Protein 3PD7 (pdb70)

Organism: Homo sapiens (NCBI:txid9606)

InterPro domains:
  IPR001357 BRCT domain [PF00533] (105-175)
  IPR001357 BRCT domain [PF00533] (196-271)
  IPR001357 BRCT domain [PF00533] (355-431)
  IPR001357 BRCT domain [PF00533] (549-620)
  IPR001357 BRCT domain [PF00533] (643-723)
  IPR001357 BRCT domain [PF00533] (902-977)
  IPR001357 BRCT domain [PF00533] (1262-1337)
  IPR001357 BRCT domain [PS50172] (101-172)
  IPR001357 BRCT domain [PS50172] (195-284)
  IPR001357 BRCT domain [PS50172] (354-444)
  IPR001357 BRCT domain [PS50172] (548-633)
  IPR001357 BRCT domain [PS50172] (641-738)
  IPR001357 BRCT domain [PS50172] (900-991)
  IPR001357 BRCT domain [PS50172] (1259-1351)
  IPR001357 BRCT domain [SM00292] (103-179)
  IPR001357 BRCT domain [SM00292] (197-274)
  IPR001357 BRCT domain [SM00292] (356-434)
  IPR001357 BRCT domain [SM00292] (550-623)
  IPR001357 BRCT domain [SM00292] (643-728)
  IPR001357 BRCT domain [SM00292] (902-981)

GO terms:
  GO:0090734 site of DNA damage (C, IDA)
  GO:1990166 protein localization to site of double-strand break (P, IDA)
  GO:0140463 chromatin-protein adaptor activity (F, IDA)
  GO:0000077 DNA damage checkpoint signaling (P, IDA)
  GO:0035861 site of double-strand break (C, IDA)
  GO:0005694 chromosome (C, IDA)
  GO:0043539 protein serine/threonine kinase activator activity (F, IDA)
  GO:0141112 broken chromosome clustering (P, IDA)
  GO:0051276 chromosome organization (P, IDA)
  GO:0097680 double-strand break repair via classical nonhomologous end joining (P, IDA)
  GO:0097681 double-strand break repair via alternative nonhomologous end joining (P, IDA)
  GO:0006974 DNA damage response (P, IDA)
  GO:0140031 phosphorylation-dependent protein binding (F, IDA)
  GO:0000076 DNA replication checkpoint signaling (P, IDA)
  GO:0000724 double-strand break repair via homologous recombination (P, IDA)
  GO:0005634 nucleus (C, EXP)
  GO:0005694 chromosome (C, EXP)
  GO:0005515 protein binding (F, IPI)
  GO:0005515 protein binding (F, TAS)
  GO:0005634 nucleus (C, TAS)

B-factor: mean 23.18, std 23.3, range [5.24, 182.0]

Radius of gyration: 17.4 Å; Cα contacts (8 Å, |Δi|>4): 374; chains: 2; bounding box: 43×34×40 Å

Nearest PDB structures (foldseek):
  3pd7-assembly2_B  TM=1.011E+00  e=2.635E-20  Homo sapiens
  3jve-assembly1_A  TM=9.972E-01  e=4.907E-18  Homo sapiens
  2r1z-assembly1_A  TM=8.081E-01  e=2.739E-05  Homo sapiens
  3fa2-assembly2_B  TM=7.904E-01  e=3.581E-05  Homo sapiens
  2nte-assembly1_A  TM=6.839E-01  e=8.558E-05  Homo sapiens

Foldseek 3Di:
DQLQQAEEEEDPVVVVCRVVLQVLSVVLNYHYDPDDDPSHQEYEAADAPPDPDDVVVVVVVVVHQYFYSVQSVVCSVVVHNDDSVVGHNPDDDD/DALQQAEEEEDPVPVVCRVVLQVLSVVLNYHYDPHDDPSHQEYEAADAPPGPDDVVVVVVVVVHQYFYSVQSVVCSVVVHNDDSVVGHNPDDDD

Solvent-accessible surface area: 10440 Å² total; per-residue (Å²): 149,42,0,124,165,5,28,0,1,12,1,142,102,10,60,109,18,66,90,72,0,8,37,27,0,45,68,10,25,11,88,66,109,184,77,47,40,152,74,8,44,8,0,0,0,14,16,118,96,140,16,96,44,201,28,15,89,62,1,112,139,135,64,30,92,29,0,0,2,13,0,0,39,40,0,36,149,85,92,122,90,21,70,42,98,109,17,55,23,54,53,19,3,104,154,44,0,131,168,5,27,0,0,12,1,144,105,24,34,134,96,34,4,73,3,4,31,30,0,26,65,10,19,1,47,5,92,59,74,47,42,148,75,9,45,8,0,0,0,25,17,118,98,140,16,94,43,202,26,17,103,66,2,121,147,137,65,30,95,28,0,0,43,37,0,0,64,40,0,36,150,87,94,120,92,20,72,42,98,109,17,55,25,52,55,114,34,163

Structure (mmCIF, N/CA/C/O backbone):
data_3PD7
#
_entry.id   3PD7
#
_cell.length_a   32.877
_cell.length_b   37.911
_cell.length_c   79.430
_cell.angle_alpha   90.00
_cell.angle_beta   89.99
_cell.angle_gamma   90.00
#
_symmetry.space_group_name_H-M   'P 1 2 1'
#
loop_
_entity.id
_entity.type
_entity.pdbx_description
1 polymer 'DNA topoisomerase 2-binding protein 1'
2 water water
#
loop_
_atom_site.group_PDB
_atom_site.id
_atom_site.type_symbol
_atom_site.label_atom_id
_atom_site.label_alt_id
_atom_site.label_comp_id
_atom_site.label_asym_id
_atom_site.label_entity_id
_atom_site.label_seq_id
_atom_site.pdbx_PDB_ins_code
_atom_site.Cartn_x
_atom_site.Cartn_y
_atom_site.Cartn_z
_atom_site.occupancy
_atom_site.B_iso_or_equiv
_atom_site.auth_seq_id
_atom_site.auth_comp_id
_atom_site.auth_asym_id
_atom_site.auth_atom_id
_atom_site.pdbx_PDB_model_num
ATOM 1 N N A LYS A 1 14 ? 28.605 33.907 33.238 0.51 32.19 903 LYS A N 1
ATOM 2 N N B LYS A 1 14 ? 28.156 33.769 33.206 0.49 35.24 903 LYS A N 1
ATOM 3 C CA A LYS A 1 14 ? 28.375 32.463 33.081 0.51 33.29 903 LYS A CA 1
ATOM 4 C CA B LYS A 1 14 ? 28.504 32.395 33.558 0.49 37.93 903 LYS A CA 1
ATOM 5 C C A LYS A 1 14 ? 27.472 31.781 34.185 0.51 26.78 903 LYS A C 1
ATOM 6 C C B LYS A 1 14 ? 27.400 31.709 34.423 0.49 25.05 903 LYS A C 1
ATOM 7 O O A LYS A 1 14 ? 27.970 31.070 35.087 0.51 26.53 903 LYS A O 1
ATOM 8 O O B LYS A 1 14 ? 27.660 30.918 35.343 0.49 20.10 903 LYS A O 1
ATOM 43 N N . PRO A 1 15 ? 26.145 31.946 34.060 1.00 19.53 904 PRO A N 1
ATOM 44 C CA . PRO A 1 15 ? 25.139 31.376 34.952 1.00 17.72 904 PRO A CA 1
ATOM 45 C C . PRO A 1 15 ? 25.126 29.889 35.049 1.00 13.72 904 PRO A C 1
ATOM 46 O O . PRO A 1 15 ? 24.674 29.355 36.069 1.00 16.48 904 PRO A O 1
ATOM 57 N N . LEU A 1 16 ? 25.560 29.166 34.005 1.00 12.06 905 LEU A N 1
ATOM 58 C CA . LEU A 1 16 ? 25.551 27.689 33.963 1.00 10.44 905 LEU A CA 1
ATOM 59 C C . LEU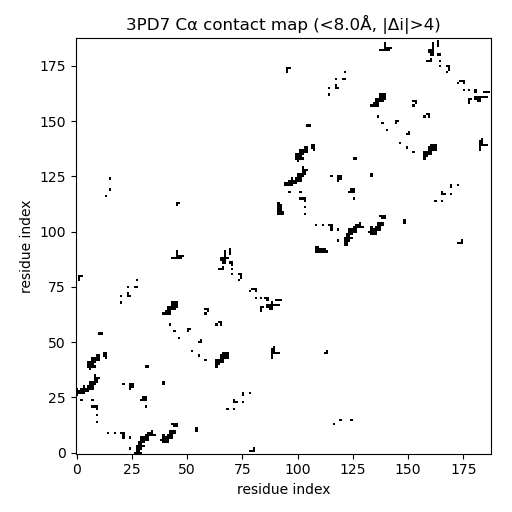 A 1 16 ? 26.948 27.134 34.201 1.00 11.11 905 LEU A C 1
ATOM 60 O O . LEU A 1 16 ? 27.242 26.036 33.745 1.00 10.87 905 LEU A O 1
ATOM 76 N N . HIS A 1 17 ? 27.786 27.851 34.955 1.00 12.63 906 HIS A N 1
ATOM 77 C CA . HIS A 1 17 ? 29.184 27.417 35.131 1.00 14.55 906 HIS A CA 1
ATOM 78 C C . HIS A 1 17 ? 29.404 26.022 35.755 1.00 14.82 906 HIS A C 1
ATOM 79 O O . HIS A 1 17 ? 30.442 25.406 35.443 1.00 17.31 906 HIS A O 1
ATOM 94 N N . LYS A 1 18 ? 28.478 25.537 36.544 1.00 15.04 907 LYS A N 1
ATOM 95 C CA . LYS A 1 18 ? 28.652 24.218 37.113 1.00 16.89 907 LYS A CA 1
ATOM 96 C C . LYS A 1 18 ? 27.842 23.144 36.414 1.00 12.51 907 LYS A C 1
ATOM 97 O O . LYS A 1 18 ? 27.757 22.023 36.932 1.00 12.89 907 LYS A O 1
ATOM 116 N N . VAL A 1 19 ? 27.374 23.414 35.205 1.00 10.55 908 VAL A N 1
ATOM 117 C CA . VAL A 1 19 ? 26.538 22.473 34.481 1.00 8.97 908 VAL A CA 1
ATOM 118 C C . VAL A 1 19 ? 27.373 21.759 33.452 1.00 7.63 908 VAL A C 1
ATOM 119 O O . VAL A 1 19 ? 28.213 22.350 32.747 1.00 8.81 908 VAL A O 1
ATOM 132 N N . VAL A 1 20 ? 27.059 20.490 33.275 1.00 8.08 909 VAL A N 1
ATOM 133 C CA . VAL A 1 20 ? 27.555 19.675 32.176 1.00 7.88 909 VAL A CA 1
ATOM 134 C C . VAL A 1 20 ? 26.295 19.085 31.518 1.00 7.55 909 VAL A C 1
ATOM 135 O O . VAL A 1 20 ? 25.654 18.206 32.098 1.00 7.39 909 VAL A O 1
ATOM 148 N N . VAL A 1 21 ? 25.957 19.569 30.350 1.00 7.03 910 VAL A N 1
ATOM 149 C CA A VAL A 1 21 ? 24.753 19.057 29.694 0.71 5.86 910 VAL A CA 1
ATOM 150 C CA B VAL A 1 21 ? 24.773 19.143 29.617 0.29 10.18 910 VAL A CA 1
ATOM 151 C C . VAL A 1 21 ? 25.071 17.885 28.801 1.00 6.71 910 VAL A C 1
ATOM 152 O O . VAL A 1 21 ? 26.182 17.710 28.272 1.00 7.94 910 VAL A O 1
ATOM 177 N N . CYS A 1 22 ? 24.051 17.056 28.557 1.00 6.61 911 CYS A N 1
ATOM 178 C CA . CYS A 1 22 ? 24.057 16.037 27.507 1.00 6.77 911 CYS A CA 1
ATOM 179 C C . CYS A 1 22 ? 22.730 16.092 26.840 1.00 6.01 911 CYS A C 1
ATOM 180 O O . CYS A 1 22 ? 21.697 15.905 27.527 1.00 6.52 911 CYS A O 1
ATOM 188 N N . VAL A 1 23 ? 22.711 16.289 25.541 1.00 6.72 912 VAL A N 1
ATOM 189 C CA . VAL A 1 23 ? 21.480 16.282 24.756 1.00 6.52 912 VAL A CA 1
ATOM 190 C C . VAL A 1 23 ? 21.090 14.805 24.513 1.00 7.54 912 VAL A C 1
ATOM 191 O O . VAL A 1 23 ? 21.893 14.006 24.029 1.00 8.89 912 VAL A O 1
ATOM 204 N N . SER A 1 24 ? 19.851 14.477 24.829 1.00 7.04 913 SER A N 1
ATOM 205 C CA . SER A 1 24 ? 19.341 13.138 24.569 1.00 8.00 913 SER A CA 1
ATOM 206 C C . SER A 1 24 ? 19.443 12.745 23.120 1.00 7.76 913 SER A C 1
ATOM 207 O O . SER A 1 24 ? 19.415 13.581 22.228 1.00 7.19 913 SER A O 1
ATOM 215 N N . LYS A 1 25 ? 19.475 11.459 22.885 1.00 8.24 914 LYS A N 1
ATOM 216 C CA . LYS A 1 25 ? 19.380 10.962 21.507 1.00 9.92 914 LYS A CA 1
ATOM 217 C C . LYS A 1 25 ? 18.105 11.411 20.849 1.00 8.92 914 LYS A C 1
ATOM 218 O O . LYS A 1 25 ? 18.078 11.714 19.661 1.00 10.72 914 LYS A O 1
ATOM 237 N N . LYS A 1 26 ? 17.028 11.533 21.615 1.00 9.56 915 LYS A N 1
ATOM 238 C CA . LYS A 1 26 ? 15.766 12.027 21.102 1.00 12.11 915 LYS A CA 1
ATOM 239 C C . LYS A 1 26 ? 15.870 13.373 20.388 1.00 10.32 915 LYS A C 1
ATOM 240 O O . LYS A 1 26 ? 15.187 13.621 19.388 1.00 11.84 915 LYS A O 1
ATOM 259 N N . LEU A 1 27 ? 16.728 14.237 20.922 1.00 8.22 916 LEU A N 1
ATOM 260 C CA . LEU A 1 27 ? 16.942 15.601 20.404 1.00 7.10 916 LEU A CA 1
ATOM 261 C C . LEU A 1 27 ? 18.164 15.701 19.526 1.00 7.86 916 LEU A C 1
ATOM 262 O O . LEU A 1 27 ? 18.655 16.807 19.316 1.00 7.97 916 LEU A O 1
ATOM 278 N N . SER A 1 28 ? 18.613 14.594 18.922 1.00 8.52 917 SER A N 1
ATOM 279 C CA A SER A 1 28 ? 19.842 14.581 18.113 0.73 7.25 917 SER A CA 1
ATOM 280 C CA B SER A 1 28 ? 19.819 14.553 18.089 0.27 11.66 917 SER A CA 1
ATOM 281 C C . SER A 1 28 ? 19.813 15.618 17.009 1.00 9.30 917 SER A C 1
ATOM 282 O O . SER A 1 28 ? 20.886 16.155 16.642 1.00 10.11 917 SER A O 1
ATOM 297 N N . LYS A 1 29 ? 18.648 15.886 16.409 1.00 8.85 918 LYS A N 1
ATOM 298 C CA . LYS A 1 29 ? 18.549 16.816 15.281 1.00 9.95 918 LYS A CA 1
ATOM 299 C C . LYS A 1 29 ? 19.070 18.182 15.622 1.00 9.74 918 LYS A C 1
ATOM 300 O O . LYS A 1 29 ? 19.493 18.904 14.716 1.00 12.75 918 LYS A O 1
ATOM 319 N N . LYS A 1 30 ? 19.002 18.587 16.883 1.00 8.01 919 LYS A N 1
ATOM 320 C CA . LYS A 1 30 ? 19.362 19.924 17.361 1.00 8.43 919 LYS A CA 1
ATOM 321 C C . LYS A 1 30 ? 20.507 19.889 18.336 1.00 7.10 919 LYS A C 1
ATOM 322 O O . LYS A 1 30 ? 20.741 20.870 19.044 1.00 7.70 919 LYS A O 1
ATOM 341 N N . GLN A 1 31 ? 21.296 18.817 18.395 1.00 7.06 920 GLN A N 1
ATOM 342 C CA A GLN A 1 31 ? 22.289 18.724 19.445 0.74 7.61 920 GLN A CA 1
ATOM 343 C CA B GLN A 1 31 ? 22.340 18.682 19.396 0.26 9.72 920 GLN A CA 1
ATOM 344 C C . GLN A 1 31 ? 23.289 19.885 19.413 1.00 7.26 920 GLN A C 1
ATOM 345 O O . GLN A 1 31 ? 23.613 20.427 20.442 1.00 7.43 920 GLN A O 1
ATOM 372 N N . SER A 1 32 ? 23.771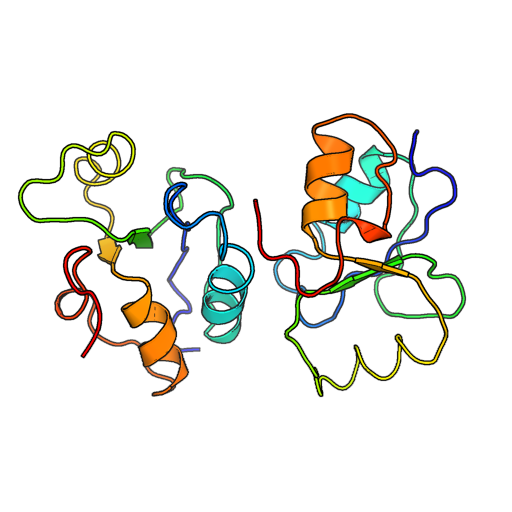 20.275 18.231 1.00 7.43 921 SER A N 1
ATOM 373 C CA . SER A 1 32 ? 24.781 21.350 18.196 1.00 7.87 921 SER A CA 1
ATOM 374 C C . SER A 1 32 ? 24.184 22.647 18.632 1.00 8.32 921 SER A C 1
ATOM 375 O O . SER A 1 32 ? 24.843 23.471 19.291 1.00 9.05 921 SER A O 1
ATOM 383 N N . GLU A 1 33 ? 22.923 22.893 18.341 1.00 7.77 922 GLU A N 1
ATOM 384 C CA A GLU A 1 33 ? 22.300 24.145 18.764 0.49 8.47 922 GLU A CA 1
ATOM 385 C CA B GLU A 1 33 ? 22.268 24.135 18.758 0.51 8.46 922 GLU A CA 1
ATOM 386 C C . GLU A 1 33 ? 22.176 24.189 20.271 1.00 7.23 922 GLU A C 1
ATOM 387 O O . GLU A 1 33 ? 22.526 25.183 20.933 1.00 7.94 922 GLU A O 1
ATOM 410 N N . LEU A 1 34 ? 21.688 23.107 20.877 1.00 6.56 923 LEU A N 1
ATOM 411 C CA . LEU A 1 34 ? 21.512 23.032 22.322 1.00 6.75 923 LEU A CA 1
ATOM 412 C C . LEU A 1 34 ? 22.836 23.058 23.051 1.00 6.20 923 LEU A C 1
ATOM 413 O O . LEU A 1 34 ? 22.996 23.751 24.080 1.00 7.30 923 LEU A O 1
ATOM 429 N N . ASN A 1 35 ? 23.853 22.330 22.572 1.00 6.57 924 ASN A N 1
ATOM 430 C CA . ASN A 1 35 ? 25.201 22.385 23.178 1.00 7.07 924 ASN A CA 1
ATOM 431 C C . ASN A 1 35 ? 25.733 23.825 23.129 1.00 7.46 924 ASN A C 1
ATOM 432 O O . ASN A 1 35 ? 26.329 24.286 24.054 1.00 8.04 924 ASN A O 1
ATOM 443 N N . GLY A 1 36 ? 25.520 24.494 21.968 1.00 7.78 925 GLY A N 1
ATOM 444 C CA . GLY A 1 36 ? 26.008 25.870 21.833 1.00 8.62 925 GLY A CA 1
ATOM 445 C C . GLY A 1 36 ? 25.366 26.832 22.793 1.00 7.52 925 GLY A C 1
ATOM 446 O O . GLY A 1 36 ? 25.986 27.727 23.359 1.00 8.74 925 GLY A O 1
ATOM 450 N N . ILE A 1 37 ? 24.052 26.685 22.998 1.00 8.28 926 ILE A N 1
ATOM 451 C CA . ILE A 1 37 ? 23.352 27.506 23.990 1.00 8.33 926 ILE A CA 1
ATOM 452 C C . ILE A 1 37 ? 23.966 27.252 25.376 1.00 8.29 926 ILE A C 1
ATOM 453 O O . ILE A 1 37 ? 24.308 28.18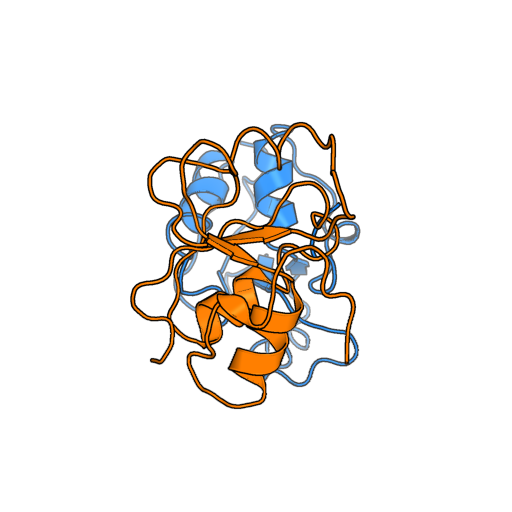0 26.122 1.00 9.41 926 ILE A O 1
ATOM 469 N N . ALA A 1 38 ? 24.121 25.995 25.728 1.00 7.97 927 ALA A N 1
ATOM 470 C CA . ALA A 1 38 ? 24.719 25.641 27.041 1.00 8.15 927 ALA A CA 1
ATOM 471 C C . ALA A 1 38 ? 26.107 26.281 27.180 1.00 8.65 927 ALA A C 1
ATOM 472 O O . ALA A 1 38 ? 26.404 26.951 28.199 1.00 9.38 927 ALA A O 1
ATOM 479 N N . ALA A 1 39 ? 26.938 26.157 26.134 1.00 8.35 928 ALA A N 1
ATOM 480 C CA . ALA A 1 39 ? 28.309 26.705 26.220 1.00 9.50 928 ALA A CA 1
ATOM 481 C C . ALA A 1 39 ? 28.288 28.198 26.334 1.00 9.60 928 ALA A C 1
ATOM 482 O O . ALA A 1 39 ? 29.112 28.799 27.044 1.00 11.13 928 ALA A O 1
ATOM 489 N N . SER A 1 40 ? 27.342 28.881 25.705 1.00 10.23 929 SER A N 1
ATOM 490 C CA . SER A 1 40 ? 27.229 30.337 25.754 1.00 11.15 929 SER A CA 1
ATOM 491 C C . SER A 1 40 ? 26.959 30.802 27.141 1.00 12.05 929 SER A C 1
ATOM 492 O O . SER A 1 40 ? 27.206 31.992 27.451 1.00 14.58 929 SER A O 1
ATOM 500 N N . LEU A 1 41 ? 26.374 29.966 27.987 1.00 10.36 930 LEU A N 1
ATOM 501 C CA . LEU A 1 41 ? 26.030 30.273 29.361 1.00 10.78 930 LEU A CA 1
ATOM 502 C C . LEU A 1 41 ? 27.069 29.762 30.325 1.00 9.68 930 LEU A C 1
ATOM 503 O O . LEU A 1 41 ? 26.868 29.839 31.540 1.00 11.21 930 LEU A O 1
ATOM 519 N N . GLY A 1 42 ? 28.187 29.249 29.826 1.00 11.14 931 GLY A N 1
ATOM 520 C CA . GLY A 1 42 ? 29.279 28.802 30.663 1.00 12.00 931 GLY A CA 1
ATOM 521 C C . GLY A 1 42 ? 29.299 27.334 30.989 1.00 11.00 931 GLY A C 1
ATOM 522 O O . GLY A 1 42 ? 30.202 26.902 31.713 1.00 12.33 931 GLY A O 1
ATOM 526 N N . ALA A 1 43 ? 28.391 26.558 30.450 1.00 10.05 932 ALA A N 1
ATOM 527 C CA . ALA A 1 43 ? 28.352 25.116 30.731 1.00 9.14 932 ALA A CA 1
ATOM 528 C C . ALA A 1 43 ? 29.328 24.369 29.854 1.00 8.59 932 ALA A C 1
ATOM 529 O O . ALA A 1 43 ? 29.810 24.842 28.834 1.00 10.47 932 ALA A O 1
ATOM 536 N N . ASP A 1 44 ? 29.609 23.150 30.254 1.00 8.99 933 ASP A N 1
ATOM 537 C CA . ASP A 1 44 ? 30.257 22.156 29.418 1.00 9.33 933 ASP A CA 1
ATOM 538 C C . ASP A 1 44 ? 29.211 21.203 28.860 1.00 8.24 933 ASP A C 1
ATOM 539 O O . ASP A 1 44 ? 28.021 21.286 29.260 1.00 7.61 933 ASP A O 1
ATOM 548 N N . TYR A 1 45 ? 29.591 20.304 27.973 1.00 8.37 934 TYR A N 1
ATOM 549 C CA . TYR A 1 45 ? 28.710 19.346 27.420 1.00 7.85 934 TYR A CA 1
ATOM 550 C C . TYR A 1 45 ? 29.447 18.078 27.079 1.00 7.20 934 TYR A C 1
ATOM 551 O O . TYR A 1 45 ? 30.642 18.093 26.786 1.00 9.86 934 TYR A O 1
ATOM 569 N N . ARG A 1 46 ? 28.703 16.987 27.061 1.00 7.91 935 ARG A N 1
ATOM 570 C CA A ARG A 1 46 ? 29.137 15.679 26.602 0.56 6.64 935 ARG A CA 1
ATOM 571 C CA B ARG A 1 46 ? 29.164 15.681 26.616 0.44 10.17 935 ARG A CA 1
ATOM 572 C C . ARG A 1 46 ? 28.264 15.244 25.453 1.00 8.11 935 ARG A C 1
ATOM 573 O O . ARG A 1 46 ? 27.057 15.492 25.449 1.00 10.28 935 ARG A O 1
ATOM 614 N N . ARG A 1 47 ? 28.844 14.572 24.477 1.00 9.14 936 ARG A N 1
ATOM 615 C CA . ARG A 1 47 ? 28.108 14.172 23.284 1.00 9.72 936 ARG A CA 1
ATOM 616 C C . ARG A 1 47 ? 27.285 12.901 23.489 1.00 10.68 936 ARG A C 1
ATOM 617 O O . ARG A 1 47 ? 26.384 12.612 22.713 1.00 11.98 936 ARG A O 1
ATOM 638 N N . SER A 1 48 ? 27.597 12.146 24.515 1.00 12.52 937 SER A N 1
ATOM 639 C CA . SER A 1 48 ? 26.749 11.051 24.949 1.00 14.80 937 SER A CA 1
ATOM 640 C C . SER A 1 48 ? 26.837 10.969 26.471 1.00 12.88 937 SER A C 1
ATOM 641 O O . SER A 1 48 ? 27.696 11.548 27.079 1.00 13.71 937 SER A O 1
ATOM 649 N N . PHE A 1 49 ? 25.930 10.224 27.068 1.00 12.34 938 PHE A N 1
ATOM 650 C CA . PHE A 1 49 ? 25.770 10.286 28.488 1.00 12.68 938 PHE A CA 1
ATOM 651 C C . PHE A 1 49 ? 26.937 9.622 29.198 1.00 13.91 938 PHE A C 1
ATOM 652 O O . PHE A 1 49 ? 27.379 8.559 28.813 1.00 15.58 938 PHE A O 1
ATOM 669 N N . ASP A 1 50 ? 27.354 10.222 30.290 1.00 13.04 939 ASP A N 1
ATOM 670 C CA . ASP A 1 50 ? 28.402 9.661 31.158 1.00 13.38 939 ASP A CA 1
ATOM 671 C C . ASP A 1 50 ? 28.245 10.227 32.540 1.00 13.63 939 ASP A C 1
ATOM 672 O O . ASP A 1 50 ? 27.355 11.035 32.832 1.00 12.38 939 ASP A O 1
ATOM 681 N N . GLU A 1 51 ? 29.136 9.795 33.430 1.00 15.42 940 GLU A N 1
ATOM 682 C CA . GLU A 1 51 ? 29.002 10.103 34.865 1.00 17.59 940 GLU A CA 1
ATOM 683 C C . GLU A 1 51 ? 29.346 11.538 35.239 1.00 15.45 940 GLU A C 1
ATOM 684 O O . GLU A 1 51 ? 29.075 11.983 36.365 1.00 17.28 940 GLU A O 1
ATOM 696 N N . THR A 1 52 ? 29.817 12.337 34.264 1.00 14.00 941 THR A N 1
ATOM 697 C CA . THR A 1 52 ? 30.108 13.742 34.456 1.00 12.42 941 THR A CA 1
ATOM 698 C C . THR A 1 52 ? 28.884 14.655 34.175 1.00 10.24 941 THR A C 1
ATOM 699 O O . THR A 1 52 ? 28.870 15.833 34.541 1.00 10.54 941 THR A O 1
ATOM 710 N N . VAL A 1 53 ? 27.854 14.094 33.500 1.00 9.08 942 VAL A N 1
ATOM 711 C CA . VAL A 1 53 ? 26.694 14.905 33.131 1.00 8.19 942 VAL A CA 1
ATOM 712 C C . VAL A 1 53 ? 25.882 15.274 34.346 1.00 7.90 942 VAL A C 1
ATOM 713 O O . VAL A 1 53 ? 25.586 14.434 35.199 1.00 9.54 942 VAL A O 1
ATOM 726 N N . THR A 1 54 ? 25.510 16.548 34.414 1.00 7.37 943 THR A N 1
ATOM 727 C CA . THR A 1 54 ? 24.630 17.044 35.465 1.00 7.36 943 THR A CA 1
ATOM 728 C C . THR A 1 54 ? 23.182 17.264 34.999 1.00 6.97 943 THR A C 1
ATOM 729 O O . THR A 1 54 ? 22.272 17.190 35.824 1.00 7.37 943 THR A O 1
ATOM 740 N N . HIS A 1 55 ? 23.000 17.548 33.719 1.00 7.12 944 HIS A N 1
ATOM 741 C CA . HIS A 1 55 ? 21.699 17.960 33.146 1.00 6.48 944 HIS A CA 1
ATOM 742 C C . HIS A 1 55 ? 21.550 17.218 31.821 1.00 6.54 944 HIS A C 1
ATOM 743 O O . HIS A 1 55 ? 22.353 17.393 30.910 1.00 7.42 944 HIS A O 1
ATOM 758 N N . PHE A 1 56 ? 20.451 16.445 31.703 1.00 6.49 945 PHE A N 1
ATOM 759 C CA . PHE A 1 56 ? 20.144 15.662 30.516 1.00 6.24 945 PHE A CA 1
ATOM 760 C C . PHE A 1 56 ? 18.994 16.393 29.855 1.00 5.24 945 PHE A C 1
ATOM 761 O O . PHE A 1 56 ? 17.942 16.588 30.503 1.00 6.77 945 PHE A O 1
ATOM 778 N N . ILE A 1 57 ? 19.154 16.774 28.609 1.00 5.66 946 ILE A N 1
ATOM 779 C CA . ILE A 1 57 ? 18.142 17.562 27.888 1.00 6.19 946 ILE A CA 1
ATOM 780 C C . ILE A 1 57 ? 17.256 16.615 27.116 1.00 5.79 946 ILE A C 1
ATOM 781 O O . ILE A 1 57 ? 17.730 15.918 26.228 1.00 6.39 946 ILE A O 1
ATOM 797 N N . TYR A 1 58 ? 15.978 16.542 27.483 1.00 6.47 947 TYR A N 1
ATOM 798 C CA . TYR A 1 58 ? 15.067 15.511 26.963 1.00 7.52 947 TYR A CA 1
ATOM 799 C C . TYR A 1 58 ? 13.657 16.064 26.956 1.00 7.04 947 TYR A C 1
ATOM 800 O O . TYR A 1 58 ? 13.264 16.822 27.795 1.00 8.78 947 TYR A O 1
ATOM 818 N N . GLN A 1 59 ? 12.944 15.638 25.919 1.00 8.13 948 GLN A N 1
ATOM 819 C CA . GLN A 1 59 ? 11.519 15.882 25.751 1.00 7.69 948 GLN A CA 1
ATOM 820 C C . GLN A 1 59 ? 10.807 14.578 25.743 1.00 7.86 948 GLN A C 1
ATOM 821 O O . GLN A 1 59 ? 11.110 13.681 24.981 1.00 9.51 948 GLN A O 1
ATOM 835 N N . GLY A 1 60 ? 9.826 14.421 26.600 1.00 8.75 949 GLY A N 1
ATOM 836 C CA . GLY A 1 60 ? 9.039 13.181 26.686 1.00 9.87 949 GLY A CA 1
ATOM 837 C C . GLY A 1 60 ? 7.612 13.467 27.124 1.00 10.65 949 GLY A C 1
ATOM 838 O O . GLY A 1 60 ? 7.014 14.489 26.820 1.00 12.32 949 GLY A O 1
ATOM 842 N N . ARG A 1 61 ? 7.055 12.450 27.765 1.00 11.96 950 ARG A N 1
ATOM 843 C CA A ARG A 1 61 ? 5.610 12.416 28.022 0.42 19.97 950 ARG A CA 1
ATOM 844 C CA B ARG A 1 61 ? 5.607 12.402 28.008 0.58 12.05 950 ARG A CA 1
ATOM 845 C C . ARG A 1 61 ? 5.371 11.862 29.430 1.00 13.42 950 ARG A C 1
ATOM 846 O O . ARG A 1 61 ? 6.280 11.308 30.021 1.00 13.23 950 ARG A O 1
ATOM 887 N N . PRO A 1 62 ? 4.163 12.017 29.962 1.00 14.32 951 PRO A N 1
ATOM 888 C CA . PRO A 1 62 ? 3.887 11.401 31.244 1.00 18.90 951 PRO A CA 1
ATOM 889 C C . PRO A 1 62 ? 4.080 9.917 31.158 1.00 21.34 951 PRO A C 1
ATOM 890 O O . PRO A 1 62 ? 3.846 9.285 30.141 1.00 21.89 951 PRO A O 1
ATOM 901 N N . ASN A 1 63 ? 4.607 9.339 32.234 1.00 27.84 952 ASN A N 1
ATOM 902 C CA . ASN A 1 63 ? 4.853 7.903 32.269 1.00 39.36 952 ASN A CA 1
ATOM 903 C C . ASN A 1 63 ? 5.665 7.376 31.093 1.00 31.16 952 ASN A C 1
ATOM 904 O O . ASN A 1 63 ? 5.353 6.380 30.451 1.00 30.57 952 ASN A O 1
ATOM 915 N N . ASP A 1 64 ? 6.741 8.088 30.811 1.00 24.04 953 ASP A N 1
ATOM 916 C CA . ASP A 1 64 ? 7.508 7.801 29.654 1.00 20.53 953 ASP A CA 1
ATOM 917 C C . ASP A 1 64 ? 8.305 6.499 29.800 1.00 23.18 953 ASP A C 1
ATOM 918 O O . ASP A 1 64 ? 8.882 6.233 30.879 1.00 23.92 953 ASP A O 1
ATOM 927 N N . THR A 1 65 ? 8.332 5.753 28.696 1.00 29.05 954 THR A N 1
ATOM 928 C CA . THR A 1 65 ? 9.019 4.461 28.645 1.00 35.26 954 THR A CA 1
ATOM 929 C C . THR A 1 65 ? 10.274 4.486 27.810 1.00 26.16 954 THR A C 1
ATOM 930 O O . THR A 1 65 ? 10.944 3.497 27.611 1.00 25.66 954 THR A O 1
ATOM 941 N N . ASN A 1 66 ? 10.671 5.681 27.366 1.00 21.06 955 ASN A N 1
ATOM 942 C CA . ASN A 1 66 ? 11.887 5.816 26.596 1.00 19.71 955 ASN A CA 1
ATOM 943 C C . ASN A 1 66 ? 13.064 5.242 27.293 1.00 16.55 955 ASN A C 1
ATOM 944 O O . ASN A 1 66 ? 13.341 5.566 28.453 1.00 15.67 955 ASN A O 1
ATOM 955 N N . ARG A 1 67 ? 13.876 4.494 26.574 1.00 16.55 956 ARG A N 1
ATOM 956 C CA . ARG A 1 67 ? 14.943 3.771 27.209 1.00 16.87 956 ARG A CA 1
ATOM 957 C C . ARG A 1 67 ? 16.060 4.658 27.815 1.00 14.37 956 ARG A C 1
ATOM 958 O O . ARG A 1 67 ? 16.508 4.478 28.953 1.00 14.70 956 ARG A O 1
ATOM 979 N N . GLU A 1 68 ? 16.506 5.647 27.051 1.00 14.84 957 GLU A N 1
ATOM 980 C CA A GLU A 1 68 ? 17.549 6.485 27.578 0.83 13.58 957 GLU A CA 1
ATOM 981 C CA B GLU A 1 68 ? 17.556 6.515 27.562 0.17 21.82 957 GLU A CA 1
ATOM 982 C C . GLU A 1 68 ? 17.048 7.330 28.746 1.00 13.25 957 GLU A C 1
ATOM 983 O O . GLU A 1 68 ? 17.758 7.504 29.752 1.00 13.47 957 GLU A O 1
ATOM 1006 N N . TYR A 1 69 ? 15.828 7.840 28.655 1.00 13.69 958 TYR A N 1
ATOM 1007 C CA . TYR A 1 69 ? 15.216 8.566 29.750 1.00 14.47 958 TYR A CA 1
ATOM 1008 C C . TYR A 1 69 ? 15.184 7.712 31.015 1.00 13.29 958 TYR A C 1
ATOM 1009 O O . TYR A 1 69 ? 15.610 8.195 32.092 1.00 13.87 958 TYR A O 1
ATOM 1027 N N . LYS A 1 70 ? 14.713 6.483 30.908 1.00 14.51 959 LYS A N 1
ATOM 1028 C CA . LYS A 1 70 ? 14.567 5.674 32.118 1.00 17.30 959 LYS A CA 1
ATOM 1029 C C . LYS A 1 70 ? 15.923 5.492 32.739 1.00 15.42 959 LYS A C 1
ATOM 1030 O O . LYS A 1 70 ? 16.072 5.474 33.973 1.00 18.15 959 LYS A O 1
ATOM 1049 N N . SER A 1 71 ? 16.926 5.250 31.913 1.00 15.31 960 SER A N 1
ATOM 1050 C CA A SER A 1 71 ? 18.264 5.032 32.431 0.90 14.60 960 SER A CA 1
ATOM 1051 C CA B SER A 1 71 ? 18.275 5.010 32.436 0.10 24.70 960 SER A CA 1
ATOM 1052 C C . SER A 1 71 ? 18.814 6.221 33.206 1.00 15.27 960 SER A C 1
ATOM 1053 O O . SER A 1 71 ? 19.388 6.102 34.326 1.00 18.52 960 SER A O 1
ATOM 1068 N N . VAL A 1 72 ? 18.629 7.413 32.645 1.00 11.69 961 VAL A N 1
ATOM 1069 C CA . VAL A 1 72 ? 19.129 8.595 33.294 1.00 11.63 961 VAL A CA 1
ATOM 1070 C C . VAL A 1 72 ? 18.329 8.939 34.533 1.00 11.91 961 VAL A C 1
ATOM 1071 O O . VAL A 1 72 ? 18.882 9.407 35.529 1.00 12.34 961 VAL A O 1
ATOM 1084 N N . LYS A 1 73 ? 17.036 8.719 34.472 1.00 11.96 962 LYS A N 1
ATOM 1085 C CA . LYS A 1 73 ? 16.173 9.020 35.613 1.00 12.53 962 LYS A CA 1
ATOM 1086 C C . LYS A 1 73 ? 16.561 8.364 36.863 1.00 15.69 962 LYS A C 1
ATOM 1087 O O . LYS A 1 73 ? 16.480 8.915 37.941 1.00 18.29 962 LYS A O 1
ATOM 1106 N N A GLU A 1 74 ? 16.984 7.124 36.720 0.74 15.43 963 GLU A N 1
ATOM 1107 N N B GLU A 1 74 ? 16.983 7.102 36.724 0.26 31.12 963 GLU A N 1
ATOM 1108 C CA A GLU A 1 74 ? 17.322 6.339 37.898 0.74 26.31 963 GLU A CA 1
ATOM 1109 C CA B GLU A 1 74 ? 17.348 6.251 37.863 0.26 44.33 963 GLU A CA 1
ATOM 1110 C C A GLU A 1 74 ? 18.659 6.713 38.479 0.74 21.65 963 GLU A C 1
ATOM 1111 C C B GLU A 1 74 ? 18.690 6.649 38.484 0.26 38.58 963 GLU A C 1
ATOM 1112 O O A GLU A 1 74 ? 18.977 6.369 39.647 0.74 22.83 963 GLU A O 1
ATOM 1113 O O B GLU A 1 74 ? 19.010 6.254 39.616 0.26 36.37 963 GLU A O 1
ATOM 1136 N N A ARG A 1 75 ? 19.484 7.433 37.711 0.74 19.43 964 ARG A N 1
ATOM 1137 N N B ARG A 1 75 ? 19.473 7.429 37.741 0.26 39.09 964 ARG A N 1
ATOM 1138 C CA A ARG A 1 75 ? 20.802 7.852 38.177 0.74 21.10 964 ARG A CA 1
ATOM 1139 C CA B ARG A 1 75 ? 20.793 7.859 38.194 0.26 38.76 964 ARG A CA 1
ATOM 1140 C C A ARG A 1 75 ? 20.704 9.145 38.957 0.74 19.28 964 ARG A C 1
ATOM 1141 C C B ARG A 1 75 ? 20.684 9.160 38.974 0.26 27.19 964 ARG A C 1
ATOM 1142 O O A ARG A 1 75 ? 21.718 9.642 39.428 0.74 19.47 964 ARG A O 1
ATOM 1143 O O B ARG A 1 75 ? 21.665 9.651 39.519 0.26 25.24 964 ARG A O 1
ATOM 1184 N N . GLY A 1 76 ? 19.466 9.700 39.039 1.00 19.55 965 GLY A N 1
ATOM 1185 C CA . GLY A 1 76 ? 19.196 10.864 39.803 1.00 17.92 965 GLY A CA 1
ATOM 1186 C C . GLY A 1 76 ? 19.696 12.166 39.192 1.00 14.40 965 GLY A C 1
ATOM 1187 O O . GLY A 1 76 ? 19.780 13.184 39.837 0.54 10.19 965 GLY A O 1
ATOM 1192 N N . VAL A 1 77 ? 20.123 12.151 37.936 1.00 14.19 966 VAL A N 1
ATOM 1193 C CA . VAL A 1 77 ? 20.578 13.349 37.189 1.00 13.50 966 VAL A CA 1
ATOM 1194 C C . VAL A 1 77 ? 19.400 14.278 36.839 1.00 10.34 966 VAL A C 1
ATOM 1195 O O . VAL A 1 77 ? 18.278 13.822 36.700 1.00 11.95 966 VAL A O 1
ATOM 1208 N N . HIS A 1 78 ? 19.607 15.594 36.762 1.00 9.02 967 HIS A N 1
ATOM 1209 C CA . HIS A 1 78 ? 18.525 16.525 36.384 1.00 8.88 967 HIS A CA 1
ATOM 1210 C C . HIS A 1 78 ? 18.123 16.273 34.947 1.00 7.71 967 HIS A C 1
ATOM 1211 O O . HIS A 1 78 ? 18.972 16.191 34.077 1.00 11.56 967 HIS A O 1
ATOM 1226 N N . ILE A 1 79 ? 16.841 16.125 34.735 1.00 6.26 968 ILE A N 1
ATOM 1227 C CA . ILE A 1 79 ? 16.272 15.904 33.389 1.00 6.44 968 ILE A CA 1
ATOM 1228 C C . ILE A 1 79 ? 15.410 17.111 33.075 1.00 6.37 968 ILE A C 1
ATOM 1229 O O . ILE A 1 79 ? 14.435 17.352 33.802 1.00 7.26 968 ILE A O 1
ATOM 1245 N N . VAL A 1 80 ? 15.764 17.877 32.059 1.00 6.02 969 VAL A N 1
ATOM 1246 C CA . VAL A 1 80 ? 15.087 19.109 31.750 1.00 6.14 969 VAL A CA 1
ATOM 1247 C C . VAL A 1 80 ? 14.711 19.193 30.289 1.00 6.11 969 VAL A C 1
ATOM 1248 O O . VAL A 1 80 ? 15.422 18.697 29.402 1.00 5.95 969 VAL A O 1
ATOM 1261 N N . SER A 1 81 ? 13.608 19.876 30.050 1.00 6.30 970 SER A N 1
ATOM 1262 C CA . SER A 1 81 ? 13.184 20.268 28.709 1.00 6.01 970 SER A CA 1
ATOM 1263 C C . SER A 1 81 ? 14.254 21.096 27.997 1.00 6.03 970 SER A C 1
ATOM 1264 O O . SER A 1 81 ? 14.998 21.872 28.630 1.00 6.43 970 SER A O 1
ATOM 1272 N N . GLU A 1 82 ? 14.239 21.053 26.680 1.00 6.07 971 GLU A N 1
ATOM 1273 C CA . GLU A 1 82 ? 15.022 21.987 25.879 1.00 6.43 971 GLU A CA 1
ATOM 1274 C C . GLU A 1 82 ? 14.746 23.431 26.229 1.00 6.18 971 GLU A C 1
ATOM 1275 O O . GLU A 1 82 ? 15.609 24.300 26.102 1.00 6.64 971 GLU A O 1
ATOM 1287 N N . HIS A 1 83 ? 13.499 23.713 26.682 1.00 5.95 972 HIS A N 1
ATOM 1288 C CA . HIS A 1 83 ? 13.131 25.090 26.981 1.00 6.21 972 HIS A CA 1
ATOM 1289 C C . HIS A 1 83 ? 13.896 25.611 28.206 1.00 6.35 972 HIS A C 1
ATOM 1290 O O . HIS A 1 83 ? 13.996 26.826 28.376 1.00 7.17 972 HIS A O 1
ATOM 1305 N N . TRP A 1 84 ? 14.437 24.729 29.039 1.00 5.89 973 TRP A N 1
ATOM 1306 C CA . TRP A 1 84 ? 15.297 25.211 30.123 1.00 6.38 973 TRP A CA 1
ATOM 1307 C C . TRP A 1 84 ? 16.502 25.955 29.524 1.00 5.97 973 TRP A C 1
ATOM 1308 O O . TRP A 1 84 ? 16.830 27.068 29.949 1.00 6.81 973 TRP A O 1
ATOM 1329 N N . LEU A 1 85 ? 17.154 25.361 28.538 1.00 6.10 974 LEU A N 1
ATOM 1330 C CA . LEU A 1 85 ? 18.299 26.047 27.890 1.00 6.71 974 LEU A CA 1
ATOM 1331 C C . LEU A 1 85 ? 17.832 27.303 27.160 1.00 6.88 974 LEU A C 1
ATOM 133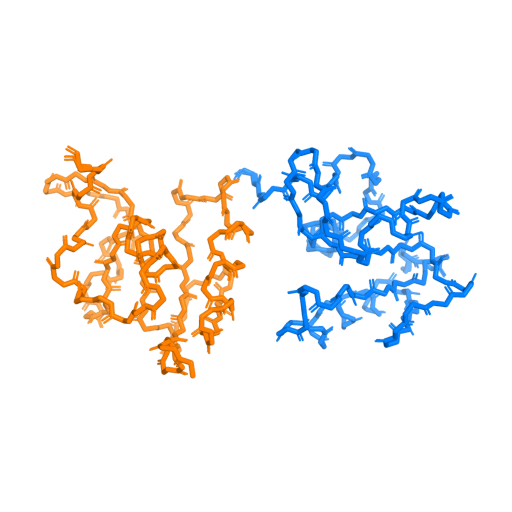2 O O . LEU A 1 85 ? 18.469 28.358 27.279 1.00 7.27 974 LEU A O 1
ATOM 1348 N N . LEU A 1 86 ? 16.756 27.199 26.400 1.00 6.99 975 LEU A N 1
ATOM 1349 C CA . LEU A 1 86 ? 16.291 28.355 25.614 1.00 7.87 975 LEU A CA 1
ATOM 1350 C C . LEU A 1 86 ? 15.960 29.488 26.515 1.00 7.78 975 LEU A C 1
ATOM 1351 O O . LEU A 1 86 ? 16.299 30.643 26.227 1.00 8.75 975 LEU A O 1
ATOM 1367 N N . ASP A 1 87 ? 15.269 29.234 27.602 1.00 7.43 976 ASP A N 1
ATOM 1368 C CA . ASP A 1 87 ? 14.839 30.341 28.489 1.00 8.07 976 ASP A CA 1
ATOM 1369 C C . ASP A 1 87 ? 15.966 30.817 29.364 1.00 8.09 976 ASP A C 1
ATOM 1370 O O . ASP A 1 87 ? 16.049 32.041 29.636 1.00 9.51 976 ASP A O 1
ATOM 1379 N N . CYS A 1 88 ? 16.875 29.952 29.804 1.00 7.51 977 CYS A N 1
ATOM 1380 C CA . CYS A 1 88 ? 18.078 30.429 30.505 1.00 8.32 977 CYS A CA 1
ATOM 1381 C C . CYS A 1 88 ? 18.828 31.424 29.620 1.00 8.33 977 CYS A C 1
ATOM 1382 O O . CYS A 1 88 ? 19.331 32.455 30.079 1.00 9.01 977 CYS A O 1
ATOM 1390 N N . ALA A 1 89 ? 18.944 31.096 28.321 1.00 8.44 978 ALA A N 1
ATOM 1391 C CA . ALA A 1 89 ? 19.630 32.005 27.378 1.00 9.90 978 ALA A CA 1
ATOM 1392 C C . ALA A 1 89 ? 18.851 33.308 27.180 1.00 10.49 978 ALA A C 1
ATOM 1393 O O . ALA A 1 89 ? 19.459 34.381 27.175 1.00 11.55 978 ALA A O 1
ATOM 1400 N N . GLN A 1 90 ? 17.542 33.246 27.079 1.00 11.14 979 GLN A N 1
ATOM 1401 C CA . GLN A 1 90 ? 16.741 34.458 26.900 1.00 12.65 979 GLN A CA 1
ATOM 1402 C C . GLN A 1 90 ? 16.921 35.389 28.101 1.00 13.20 979 GLN A C 1
ATOM 1403 O O . GLN A 1 90 ? 17.054 36.610 27.931 1.00 15.26 979 GLN A O 1
ATOM 1417 N N . GLU A 1 91 ? 16.904 34.839 29.289 1.00 12.25 980 GLU A N 1
ATOM 1418 C CA A GLU A 1 91 ? 16.938 35.597 30.536 0.62 13.25 980 GLU A CA 1
ATOM 1419 C CA B GLU A 1 91 ? 16.923 35.611 30.535 0.38 20.13 980 GLU A CA 1
ATOM 1420 C C . GLU A 1 91 ? 18.329 35.855 31.045 1.00 13.90 980 GLU A C 1
ATOM 1421 O O . GLU A 1 91 ? 18.522 36.583 32.011 1.00 16.11 980 GLU A O 1
ATOM 1444 N N . CYS A 1 92 ? 19.323 35.205 30.445 1.00 13.18 981 CYS A N 1
ATOM 1445 C CA A CYS A 1 92 ? 20.720 35.208 30.913 0.49 13.44 981 CYS A CA 1
ATOM 1446 C CA B CYS A 1 92 ? 20.716 35.183 30.906 0.51 16.00 981 CYS A CA 1
ATOM 1447 C C . CYS A 1 92 ? 20.763 34.881 32.388 1.00 13.74 981 CYS A C 1
ATOM 1448 O O . CYS A 1 92 ? 21.387 35.610 33.191 1.00 15.28 981 CYS A O 1
ATOM 1463 N N . LYS A 1 93 ? 20.113 33.805 32.788 1.00 12.29 982 LYS A N 1
ATOM 1464 C CA . LYS A 1 93 ? 19.981 33.453 34.189 1.00 15.68 982 LYS A CA 1
ATOM 1465 C C . LYS A 1 93 ? 19.953 31.921 34.290 1.00 11.09 982 LYS A C 1
ATOM 1466 O O . LYS A 1 93 ? 19.518 31.238 33.378 1.00 11.40 982 LYS A O 1
ATOM 1485 N N . HIS A 1 94 ? 20.335 31.400 35.430 1.00 10.39 983 HIS A N 1
ATOM 1486 C CA . HIS A 1 94 ? 20.157 30.007 35.811 1.00 9.68 983 HIS A CA 1
ATOM 1487 C C . HIS A 1 94 ? 18.756 29.850 36.372 1.00 9.69 983 HIS A C 1
ATOM 1488 O O . HIS A 1 94 ? 18.485 30.149 37.535 1.00 13.13 983 HIS A O 1
ATOM 1503 N N . LEU A 1 95 ? 17.841 29.417 35.545 1.00 8.80 984 LEU A N 1
ATOM 1504 C CA . LEU A 1 95 ? 16.450 29.227 35.930 1.00 7.82 984 LEU A CA 1
ATOM 1505 C C . LEU A 1 95 ? 16.334 27.875 36.675 1.00 7.64 984 LEU A C 1
ATOM 1506 O O . LEU A 1 95 ? 17.070 26.937 36.396 1.00 7.52 984 LEU A O 1
ATOM 1522 N N . PRO A 1 96 ? 15.345 27.740 37.571 1.00 7.56 985 PRO A N 1
ATOM 1523 C CA . PRO A 1 96 ? 15.206 26.465 38.287 1.00 7.71 985 PRO A CA 1
ATOM 1524 C C . PRO A 1 96 ? 14.840 25.313 37.367 1.00 7.12 985 PRO A C 1
ATOM 1525 O O . PRO A 1 96 ? 13.927 25.398 36.547 1.00 7.84 985 PRO A O 1
ATOM 1536 N N . GLU A 1 97 ? 15.498 24.168 37.591 1.00 6.26 986 GLU A N 1
ATOM 1537 C CA . GLU A 1 97 ? 15.270 22.968 36.809 1.00 6.09 986 GLU A CA 1
ATOM 1538 C C . GLU A 1 97 ? 13.836 22.472 36.947 1.00 6.73 986 GLU A C 1
ATOM 1539 O O . GLU A 1 97 ? 13.284 21.896 36.040 1.00 6.62 986 GLU A O 1
ATOM 1551 N N . SER A 1 98 ? 13.262 22.633 38.153 1.00 6.68 987 SER A N 1
ATOM 1552 C CA . SER A 1 98 ? 11.929 22.057 38.373 1.00 7.22 987 SER A CA 1
ATOM 1553 C C . SER A 1 98 ? 10.854 22.693 37.549 1.00 7.75 987 SER A C 1
ATOM 1554 O O . SER A 1 98 ? 9.758 22.076 37.380 1.00 8.79 987 SER A O 1
ATOM 1562 N N . LEU A 1 99 ? 11.062 23.906 37.020 1.00 7.19 988 LEU A N 1
ATOM 1563 C CA . LEU A 1 99 ? 10.075 24.520 36.140 1.00 7.87 988 LEU A CA 1
ATOM 1564 C C . LEU A 1 99 ? 10.071 23.948 34.782 1.00 7.84 988 LEU A C 1
ATOM 1565 O O . LEU A 1 99 ? 9.158 24.247 33.982 1.00 9.15 988 LEU A O 1
ATOM 1581 N N . TYR A 1 100 ? 11.047 23.114 34.433 1.00 7.22 989 TYR A N 1
ATOM 1582 C CA . TYR A 1 100 ? 11.263 22.601 33.090 1.00 7.26 989 TYR A CA 1
ATOM 1583 C C . TYR A 1 100 ? 11.437 21.093 33.077 1.00 6.81 989 TYR A C 1
ATOM 1584 O O . TYR A 1 100 ? 12.460 2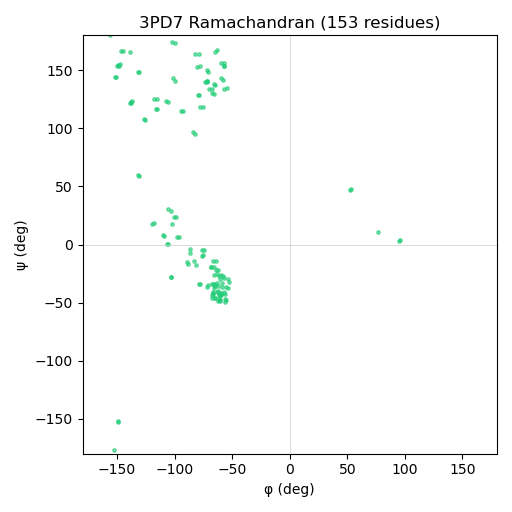0.592 32.610 1.00 7.59 989 TYR A O 1
ATOM 1602 N N . PRO A 1 101 ? 10.446 20.362 33.562 1.00 7.20 990 PRO A N 1
ATOM 1603 C CA . PRO A 1 101 ? 10.510 18.886 33.430 1.00 8.00 990 PRO A CA 1
ATOM 1604 C C . PRO A 1 101 ? 10.501 18.491 31.930 1.00 7.79 990 PRO A C 1
ATOM 1605 O O . PRO A 1 101 ? 10.123 19.298 31.082 1.00 7.39 990 PRO A O 1
ATOM 1616 N N . HIS A 1 102 ? 10.804 17.252 31.649 1.00 8.02 991 HIS A N 1
ATOM 1617 C CA . HIS A 1 102 ? 10.825 16.779 30.263 1.00 8.45 991 HIS A CA 1
ATOM 1618 C C . HIS A 1 102 ? 9.441 16.775 29.625 1.00 7.93 991 HIS A C 1
ATOM 1619 O O . HIS A 1 102 ? 9.342 16.633 28.407 1.00 9.21 991 HIS A O 1
ATOM 1634 N N . THR A 1 103 ? 8.383 16.905 30.431 1.00 7.71 992 THR A N 1
ATOM 1635 C CA . THR A 1 103 ? 6.988 16.973 29.926 1.00 8.71 992 THR A CA 1
ATOM 1636 C C . THR A 1 103 ? 6.593 18.396 29.571 1.00 8.58 992 THR A C 1
ATOM 1637 O O . THR A 1 103 ? 5.495 18.608 29.027 1.00 10.30 992 THR A O 1
ATOM 1648 N N . TYR A 1 104 ? 7.458 19.401 29.813 1.00 7.62 993 TYR A N 1
ATOM 1649 C CA . TYR A 1 104 ? 7.208 20.777 29.453 1.00 8.04 993 TYR A CA 1
ATOM 1650 C C . TYR A 1 104 ? 7.478 20.940 27.937 1.00 7.17 993 TYR A C 1
ATOM 1651 O O . TYR A 1 104 ? 8.614 20.688 27.496 1.00 8.04 993 TYR A O 1
ATOM 1669 N N . ASN A 1 105 ? 6.464 21.321 27.172 1.00 7.89 994 ASN A N 1
ATOM 1670 C CA . ASN A 1 105 ? 6.579 21.448 25.727 1.00 7.79 994 ASN A CA 1
ATOM 1671 C C . ASN A 1 105 ? 6.636 22.829 25.178 1.00 8.40 994 ASN A C 1
ATOM 1672 O O . ASN A 1 105 ? 6.748 23.003 23.957 1.00 9.12 994 ASN A O 1
ATOM 1683 N N . GLY A 1 106 ? 6.592 23.811 26.051 1.00 8.44 995 GLY A N 1
ATOM 1684 C CA . GLY A 1 106 ? 6.480 25.190 25.674 1.00 10.54 995 GLY A CA 1
ATOM 1685 C C . GLY A 1 106 ? 5.513 25.886 26.615 1.00 12.59 995 GLY A C 1
ATOM 1686 O O . GLY A 1 106 ? 4.896 25.313 27.462 1.00 14.24 995 GLY A O 1
ATOM 1690 N N A SER A 1 107 ? 5.524 27.183 26.456 0.55 18.88 996 SER A N 1
ATOM 1691 N N B SER A 1 107 ? 5.296 27.174 26.391 0.45 20.75 996 SER A N 1
ATOM 1692 C CA A SER A 1 107 ? 4.805 28.058 27.321 0.55 21.41 996 SER A CA 1
ATOM 1693 C CA B SER A 1 107 ? 4.404 28.021 27.197 0.45 26.87 996 SER A CA 1
ATOM 1694 C C A SER A 1 107 ? 3.399 28.225 26.804 0.55 17.53 996 SER A C 1
ATOM 1695 C C B SER A 1 107 ? 3.212 28.552 26.354 0.45 21.79 996 SER A C 1
ATOM 1696 O O A SER A 1 107 ? 3.041 27.980 25.605 0.55 18.07 996 SER A O 1
ATOM 1697 O O B SER A 1 107 ? 3.553 28.841 25.212 0.45 20.51 996 SER A O 1
ATOM 1714 N N . LYS B 1 14 ? 13.155 9.114 5.015 1.00 35.57 903 LYS B N 1
ATOM 1715 C CA . LYS B 1 14 ? 11.978 9.151 5.886 1.00 35.06 903 LYS B CA 1
ATOM 1716 C C . LYS B 1 14 ? 10.969 10.053 5.271 1.00 24.27 903 LYS B C 1
ATOM 1717 O O . LYS B 1 14 ? 11.305 10.901 4.422 1.00 23.30 903 LYS B O 1
ATOM 1735 N N . PRO B 1 15 ? 9.696 9.878 5.653 1.00 18.26 904 PRO B N 1
ATOM 1736 C CA . PRO B 1 15 ? 8.685 10.439 4.759 1.00 17.92 904 PRO B CA 1
ATOM 1737 C C . PRO B 1 15 ? 8.672 11.932 4.656 1.00 14.44 904 PRO B C 1
ATOM 1738 O O . PRO B 1 15 ? 8.256 12.492 3.637 1.00 16.62 904 PRO B O 1
ATOM 1749 N N . LEU B 1 16 ? 9.123 12.666 5.678 1.00 12.01 905 LEU B N 1
ATOM 1750 C CA . LEU B 1 16 ? 9.113 14.130 5.723 1.00 10.70 905 LEU B CA 1
ATOM 1751 C C . LEU B 1 16 ? 10.500 14.678 5.524 1.00 10.82 905 LEU B C 1
ATOM 1752 O O . LEU B 1 16 ? 10.800 15.785 5.974 1.00 10.50 905 LEU B O 1
ATOM 1768 N N . HIS B 1 17 ? 11.330 13.964 4.756 1.00 12.48 906 HIS B N 1
ATOM 1769 C CA . HIS B 1 17 ? 12.721 14.400 4.600 1.00 15.81 906 HIS B CA 1
ATOM 1770 C C . HIS B 1 17 ? 12.951 15.777 3.936 1.00 16.24 906 HIS B C 1
ATOM 1771 O O . HIS B 1 17 ? 13.991 16.438 4.257 1.00 17.18 906 HIS B O 1
ATOM 1786 N N . LYS B 1 18 ? 12.026 16.289 3.173 1.00 19.36 907 LYS B N 1
ATOM 1787 C CA A LYS B 1 18 ? 12.218 17.606 2.553 0.89 23.88 907 LYS B CA 1
ATOM 1788 C CA B LYS B 1 18 ? 12.214 17.605 2.573 0.11 32.75 907 LYS B CA 1
ATOM 1789 C C . LYS B 1 18 ? 11.413 18.698 3.293 1.00 16.07 907 LYS B C 1
ATOM 1790 O O . LYS B 1 18 ? 11.311 19.817 2.799 1.00 14.09 907 LYS B O 1
ATOM 1827 N N . VAL B 1 19 ? 10.933 18.401 4.492 1.00 10.69 908 VAL B N 1
ATOM 1828 C CA . VAL B 1 19 ? 10.089 19.319 5.240 1.00 8.97 908 VAL B CA 1
ATOM 1829 C C . VAL B 1 19 ? 10.920 20.044 6.273 1.00 7.66 908 VAL B C 1
ATOM 1830 O O . VAL B 1 19 ? 11.767 19.458 6.966 1.00 9.20 908 VAL B O 1
ATOM 1843 N N . VAL B 1 20 ? 10.621 21.323 6.442 1.00 7.81 909 VAL B N 1
ATOM 1844 C CA . VAL B 1 20 ? 11.118 22.153 7.533 1.00 7.94 909 VAL B CA 1
ATOM 1845 C C . VAL B 1 20 ? 9.857 22.746 8.200 1.00 7.06 909 VAL B C 1
ATOM 1846 O O . VAL B 1 20 ? 9.210 23.630 7.616 1.00 7.14 909 VAL B O 1
ATOM 1859 N N . VAL B 1 21 ? 9.506 22.267 9.375 1.00 7.06 910 VAL B N 1
ATOM 1860 C CA A VAL B 1 21 ? 8.299 22.785 10.040 0.71 6.00 910 VAL B CA 1
ATOM 1861 C CA B VAL B 1 21 ? 8.316 22.688 10.098 0.29 9.20 910 VAL B CA 1
ATOM 1862 C C . VAL B 1 21 ? 8.630 23.948 10.905 1.00 6.58 910 VAL B C 1
ATOM 1863 O O . VAL B 1 21 ? 9.732 24.116 11.432 1.00 7.87 910 VAL B O 1
ATOM 1888 N N . CYS B 1 22 ? 7.613 24.765 11.155 1.00 6.78 911 CYS B N 1
ATOM 1889 C CA . CYS B 1 22 ? 7.637 25.794 12.191 1.00 6.79 911 CYS B CA 1
ATOM 1890 C C . CYS B 1 22 ? 6.284 25.754 12.852 1.00 5.92 911 CYS B C 1
ATOM 1891 O O . CYS B 1 22 ? 5.252 25.930 12.186 1.00 6.62 911 CYS B O 1
ATOM 1899 N N . VAL B 1 23 ? 6.254 25.533 14.159 1.00 6.61 912 VAL B N 1
ATOM 1900 C CA . VAL B 1 23 ? 5.030 25.536 14.964 1.00 6.72 912 VAL B CA 1
ATOM 1901 C C . VAL B 1 23 ? 4.674 26.991 15.205 1.00 7.26 912 VAL B C 1
ATOM 1902 O O . VAL B 1 23 ? 5.451 27.811 15.691 1.00 8.96 912 VAL B O 1
ATOM 1915 N N . SER B 1 24 ? 3.417 27.332 14.907 1.00 7.09 913 SER B N 1
ATOM 1916 C CA . SER B 1 24 ? 2.899 28.690 15.139 1.00 8.14 913 SER B CA 1
ATOM 1917 C C . SER B 1 24 ? 2.988 29.081 16.602 1.00 8.01 913 SER B C 1
ATOM 1918 O O . SER B 1 24 ? 2.974 28.239 17.500 1.00 7.45 913 SER B O 1
ATOM 1926 N N . LYS B 1 25 ? 3.027 30.377 16.826 1.00 8.12 914 LYS B N 1
ATOM 1927 C CA . LYS B 1 25 ? 2.941 30.848 18.206 1.00 10.17 914 LYS B CA 1
ATOM 1928 C C . LYS B 1 25 ? 1.649 30.431 18.879 1.00 9.46 914 LYS B C 1
ATOM 1929 O O . LYS B 1 25 ? 1.630 30.104 20.069 1.00 10.72 914 LYS B O 1
ATOM 1948 N N . LYS B 1 26 ? 0.583 30.289 18.107 1.00 9.02 915 LYS B N 1
ATOM 1949 C CA . LYS B 1 26 ? -0.684 29.811 18.609 1.00 11.59 915 LYS B CA 1
ATOM 1950 C C . LYS B 1 26 ? -0.576 28.445 19.326 1.00 10.31 915 LYS B C 1
ATOM 1951 O O . LYS B 1 26 ? -1.254 28.218 20.313 1.00 11.68 915 LYS B O 1
ATOM 1970 N N . LEU B 1 27 ? 0.292 27.578 18.793 1.00 8.25 916 LEU B N 1
ATOM 1971 C CA . LEU B 1 27 ? 0.489 26.229 19.291 1.00 7.67 916 LEU B CA 1
ATOM 1972 C C . LEU B 1 27 ? 1.740 26.102 20.179 1.00 8.18 916 LEU B C 1
ATOM 1973 O O . LEU B 1 27 ? 2.229 24.991 20.384 1.00 8.39 916 LEU B O 1
ATOM 1989 N N . SER B 1 28 ? 2.184 27.212 20.770 1.00 8.26 917 SER B N 1
ATOM 1990 C CA A SER B 1 28 ? 3.402 27.227 21.587 0.70 7.55 917 SER B CA 1
ATOM 1991 C CA B SER B 1 28 ? 3.379 27.259 21.620 0.30 11.59 917 SER B CA 1
ATOM 1992 C C . SER B 1 28 ? 3.369 26.220 22.711 1.00 9.70 917 SER B C 1
ATOM 1993 O O . SER B 1 28 ? 4.431 25.659 23.061 1.00 9.66 917 SER B O 1
ATOM 2008 N N . LYS B 1 29 ? 2.206 25.942 23.305 1.00 9.09 918 LYS B N 1
ATOM 2009 C CA . LYS B 1 29 ? 2.107 25.012 24.403 1.00 10.00 918 LYS B CA 1
ATOM 2010 C C . LYS B 1 29 ? 2.618 23.636 24.065 1.00 9.34 918 LYS B C 1
ATOM 2011 O O . LYS B 1 29 ? 3.057 22.924 24.995 1.00 12.29 918 LYS B O 1
ATOM 2030 N N . LYS B 1 30 ? 2.579 23.242 22.817 1.00 7.70 919 LYS B N 1
ATOM 2031 C CA . LYS B 1 30 ? 2.919 21.906 22.358 1.00 8.12 919 LYS B CA 1
ATOM 2032 C C . LYS B 1 30 ? 4.085 21.910 21.362 1.00 7.24 919 LYS B C 1
ATOM 2033 O O . LYS B 1 30 ? 4.299 20.933 20.651 1.00 7.77 919 LYS B O 1
ATOM 2052 N N . GLN B 1 31 ? 4.856 23.013 21.314 1.00 6.83 920 GLN B N 1
ATOM 2053 C CA A GLN B 1 31 ? 5.849 23.109 20.269 0.72 6.57 920 GLN B CA 1
ATOM 2054 C CA B GLN B 1 31 ? 5.898 23.139 20.313 0.28 9.60 920 GLN B CA 1
ATOM 2055 C C . GLN B 1 31 ? 6.837 21.938 20.310 1.00 6.90 920 GLN B C 1
ATOM 2056 O O . GLN B 1 31 ? 7.171 21.406 19.274 1.00 7.43 920 GLN B O 1
ATOM 2083 N N . SER B 1 32 ? 7.327 21.560 21.472 1.00 7.24 921 SER B N 1
ATOM 2084 C CA . SER B 1 32 ? 8.331 20.488 21.512 1.00 7.73 921 SER B CA 1
ATOM 2085 C C . SER B 1 32 ? 7.747 19.190 21.087 1.00 7.65 921 SER B C 1
ATOM 2086 O O . SER B 1 32 ? 8.416 18.354 20.429 1.00 8.83 921 SER B O 1
ATOM 2094 N N . GLU B 1 33 ? 6.477 18.938 21.380 1.00 7.31 922 GLU B N 1
ATOM 2095 C CA A GLU B 1 33 ? 5.847 17.708 20.968 0.69 6.63 922 GLU B CA 1
ATOM 2096 C CA B GLU B 1 33 ? 5.835 17.703 20.966 0.31 11.95 922 GLU B CA 1
ATOM 2097 C C . GLU B 1 33 ? 5.755 17.644 19.439 1.00 6.91 922 GLU B C 1
ATOM 2098 O O . GLU B 1 33 ? 6.108 16.645 18.793 1.00 7.80 922 GLU B O 1
ATOM 2121 N N . LEU B 1 34 ? 5.257 18.728 18.859 1.00 6.44 923 LEU B N 1
ATOM 2122 C CA . LEU B 1 34 ? 5.077 18.786 17.385 1.00 6.80 923 LEU B CA 1
ATOM 2123 C C . LEU B 1 34 ? 6.391 18.769 16.658 1.00 6.42 923 LEU B C 1
ATOM 2124 O O . LEU B 1 34 ? 6.555 18.063 15.644 1.00 7.15 923 LEU B O 1
ATOM 2140 N N . ASN B 1 35 ? 7.397 19.503 17.153 1.00 6.45 924 ASN B N 1
ATOM 2141 C CA . ASN B 1 35 ? 8.765 19.451 16.536 1.00 6.89 924 ASN B CA 1
ATOM 2142 C C . ASN B 1 35 ? 9.293 18.009 16.596 1.00 7.53 924 ASN B C 1
ATOM 2143 O O . ASN B 1 35 ? 9.889 17.545 15.647 1.00 8.25 924 ASN B O 1
ATOM 2154 N N . GLY B 1 36 ? 9.076 17.336 17.737 1.00 7.90 925 GLY B N 1
ATOM 2155 C CA . GLY B 1 36 ? 9.590 15.976 17.879 1.00 8.28 925 GLY B CA 1
ATOM 2156 C C . GLY B 1 36 ? 8.926 14.987 16.934 1.00 8.32 925 GLY B C 1
ATOM 2157 O O . GLY B 1 36 ? 9.556 14.101 16.354 1.00 9.13 925 GLY B O 1
ATOM 2161 N N . ILE B 1 37 ? 7.609 15.147 16.705 1.00 7.60 926 ILE B N 1
ATOM 2162 C CA . ILE B 1 37 ? 6.918 14.319 15.734 1.00 7.88 926 ILE B CA 1
ATOM 2163 C C . ILE B 1 37 ? 7.531 14.580 14.351 1.00 8.67 926 ILE B C 1
ATOM 2164 O O . ILE B 1 37 ? 7.869 13.649 13.596 1.00 9.54 926 ILE B O 1
ATOM 2180 N N . ALA B 1 38 ? 7.680 15.833 13.981 1.00 7.91 927 ALA B N 1
ATOM 2181 C CA . ALA B 1 38 ? 8.268 16.185 12.683 1.00 8.33 927 ALA B CA 1
ATOM 2182 C C . ALA B 1 38 ? 9.653 15.529 12.549 1.00 9.02 927 ALA B C 1
ATOM 2183 O O . ALA B 1 38 ? 9.961 14.880 11.514 1.00 9.34 927 ALA B O 1
ATOM 2190 N N . ALA B 1 39 ? 10.502 15.644 13.572 1.00 8.94 928 ALA B N 1
ATOM 2191 C CA . ALA B 1 39 ? 11.866 15.130 13.508 1.00 9.41 928 ALA B CA 1
ATOM 2192 C C . ALA B 1 39 ? 11.845 13.609 13.379 1.00 9.92 928 ALA B C 1
ATOM 2193 O O . ALA B 1 39 ? 12.667 13.020 12.683 1.00 10.93 928 ALA B O 1
ATOM 2200 N N . SER B 1 40 ? 10.903 12.939 14.013 1.00 9.99 929 SER B N 1
ATOM 2201 C CA . SER B 1 40 ? 10.777 11.493 13.947 1.00 10.93 929 SER B CA 1
ATOM 2202 C C . SER B 1 40 ? 10.519 11.013 12.553 1.00 11.26 929 SER B C 1
ATOM 2203 O O . SER B 1 40 ? 10.769 9.826 12.259 1.00 14.55 929 SER B O 1
ATOM 2211 N N . LEU B 1 41 ? 9.915 11.859 11.739 1.00 10.00 930 LEU B N 1
ATOM 2212 C CA . LEU B 1 41 ? 9.582 11.545 10.354 1.00 10.72 930 LEU B CA 1
ATOM 2213 C C . LEU B 1 41 ? 10.630 12.055 9.366 1.00 9.68 930 LEU B C 1
ATOM 2214 O O . LEU B 1 41 ? 10.422 11.999 8.159 1.00 11.10 930 LEU B O 1
ATOM 2230 N N . GLY B 1 42 ? 11.740 12.576 9.876 1.00 11.17 931 GLY B N 1
ATOM 2231 C CA . GLY B 1 42 ? 12.837 13.036 9.053 1.00 11.69 931 GLY B CA 1
ATOM 2232 C C . GLY B 1 42 ? 12.865 14.502 8.719 1.00 10.77 931 GLY B C 1
ATOM 2233 O O . GLY B 1 42 ? 13.754 14.917 7.977 1.00 12.00 931 GLY B O 1
ATOM 2237 N N . ALA B 1 43 ? 11.948 15.272 9.243 1.00 10.12 932 ALA B N 1
ATOM 2238 C CA . ALA B 1 43 ? 11.905 16.720 8.995 1.00 9.19 932 ALA B CA 1
ATOM 2239 C C . ALA B 1 43 ? 12.901 17.465 9.838 1.00 8.76 932 ALA B C 1
ATOM 2240 O O . ALA B 1 43 ? 13.361 16.983 10.879 1.00 10.21 932 ALA B O 1
ATOM 2247 N N . ASP B 1 44 ? 13.165 18.691 9.459 1.00 9.10 933 ASP B N 1
ATOM 2248 C CA . ASP B 1 44 ? 13.827 19.658 10.303 1.00 9.09 933 ASP B CA 1
ATOM 2249 C C . ASP B 1 44 ? 12.774 20.630 10.857 1.00 7.80 933 ASP B C 1
ATOM 2250 O O . ASP B 1 44 ? 11.586 20.556 10.459 1.00 7.37 933 ASP B O 1
ATOM 2259 N N . TYR B 1 45 ? 13.155 21.523 11.744 1.00 8.30 934 TYR B N 1
ATOM 2260 C CA . TYR B 1 45 ? 12.261 22.480 12.291 1.00 8.03 934 TYR B CA 1
ATOM 2261 C C . TYR B 1 45 ? 12.979 23.752 12.667 1.00 7.55 934 TYR B C 1
ATOM 2262 O O . TYR B 1 45 ? 14.188 23.732 12.923 1.00 9.89 934 TYR B O 1
ATOM 2280 N N . ARG B 1 46 ? 12.240 24.846 12.664 1.00 8.08 935 ARG B N 1
ATOM 2281 C CA A ARG B 1 46 ? 12.681 26.163 13.116 0.57 6.84 935 ARG B CA 1
ATOM 2282 C CA B ARG B 1 46 ? 12.714 26.151 13.109 0.43 10.37 935 ARG B CA 1
ATOM 2283 C C . ARG B 1 46 ? 11.830 26.566 14.252 1.00 8.13 935 ARG B C 1
ATOM 2284 O O . ARG B 1 46 ? 10.626 26.323 14.257 1.00 10.46 935 ARG B O 1
ATOM 2325 N N . ARG B 1 47 ? 12.412 27.262 15.242 1.00 9.02 936 ARG B N 1
ATOM 2326 C CA . ARG B 1 47 ? 11.643 27.664 16.420 1.00 10.09 936 ARG B CA 1
ATOM 2327 C C . ARG B 1 47 ? 10.844 28.950 16.227 1.00 10.86 936 ARG B C 1
ATOM 2328 O O . ARG B 1 47 ? 9.930 29.216 17.012 1.00 11.65 936 ARG B O 1
ATOM 2349 N N . SER B 1 48 ? 11.145 29.694 15.181 1.00 12.46 937 SER B N 1
ATOM 2350 C CA . SER B 1 48 ? 10.289 30.799 14.751 1.00 14.07 937 SER B CA 1
ATOM 2351 C C . SER B 1 48 ? 10.386 30.856 13.232 1.00 13.43 937 SER B C 1
ATOM 2352 O O . SER B 1 48 ? 11.253 30.264 12.625 1.00 14.12 937 SER B O 1
ATOM 2360 N N . PHE B 1 49 ? 9.488 31.603 12.647 1.00 13.09 938 PHE B N 1
ATOM 2361 C CA . PHE B 1 49 ? 9.333 31.520 11.207 1.00 13.05 938 PHE B CA 1
ATOM 2362 C C . PHE B 1 49 ? 10.484 32.195 10.493 1.00 13.76 938 PHE B C 1
ATOM 2363 O O . PHE B 1 49 ? 10.941 33.246 10.908 1.00 16.12 938 PHE B O 1
ATOM 2380 N N . ASP B 1 50 ? 10.939 31.590 9.434 1.00 12.94 939 ASP B N 1
ATOM 2381 C CA . ASP B 1 50 ? 11.949 32.177 8.554 1.00 13.65 939 ASP B CA 1
ATOM 2382 C C . ASP B 1 50 ? 11.798 31.628 7.173 1.00 13.02 939 ASP B C 1
ATOM 2383 O O . ASP B 1 50 ? 10.905 30.814 6.885 1.00 12.34 939 ASP B O 1
ATOM 2392 N N . GLU B 1 51 ? 12.698 32.021 6.282 1.00 15.04 940 GLU B N 1
ATOM 2393 C CA . GLU B 1 51 ? 12.560 31.713 4.831 1.00 17.28 940 GLU B CA 1
ATOM 2394 C C . GLU B 1 51 ? 12.906 30.287 4.474 1.00 14.88 940 GLU B C 1
ATOM 2395 O O . GLU B 1 51 ? 12.649 29.825 3.335 1.00 17.10 940 GLU B O 1
ATOM 2407 N N . THR B 1 52 ? 13.383 29.485 5.459 1.00 13.61 941 THR B N 1
ATOM 2408 C CA . THR B 1 52 ? 13.652 28.061 5.252 1.00 12.10 941 THR B CA 1
ATOM 2409 C C . THR B 1 52 ? 12.435 27.178 5.517 1.00 10.26 941 THR B C 1
ATOM 2410 O O . THR B 1 52 ? 12.429 26.009 5.175 1.00 9.97 941 THR B O 1
ATOM 2421 N N . VAL B 1 53 ? 11.431 27.728 6.220 1.00 8.71 942 VAL B N 1
ATOM 2422 C CA . VAL B 1 53 ? 10.248 26.924 6.589 1.00 8.28 942 VAL B CA 1
ATOM 2423 C C . VAL B 1 53 ? 9.437 26.537 5.364 1.00 7.64 942 VAL B C 1
ATOM 2424 O O . VAL B 1 53 ? 9.143 27.378 4.515 1.00 9.72 942 VAL B O 1
ATOM 2437 N N . THR B 1 54 ? 9.064 25.280 5.307 1.00 7.56 943 THR B N 1
ATOM 2438 C CA . THR B 1 54 ? 8.186 24.778 4.262 1.00 7.72 943 THR B CA 1
ATOM 2439 C C . THR B 1 54 ? 6.750 24.558 4.700 1.00 6.66 943 THR B C 1
ATOM 2440 O O . THR B 1 54 ? 5.823 24.635 3.890 1.00 7.34 943 THR B O 1
ATOM 2451 N N . HIS B 1 55 ? 6.563 24.273 5.979 1.00 7.03 944 HIS B N 1
ATOM 2452 C CA . HIS B 1 55 ? 5.240 23.865 6.570 1.00 6.10 944 HIS B CA 1
ATOM 2453 C C . HIS B 1 55 ? 5.097 24.594 7.888 1.00 6.76 944 HIS B C 1
ATOM 2454 O O . HIS B 1 55 ? 5.904 24.423 8.799 1.00 7.48 944 HIS B O 1
ATOM 2469 N N . PHE B 1 56 ? 4.012 25.390 7.995 1.00 6.06 945 PHE B N 1
ATOM 2470 C CA . PHE B 1 56 ? 3.696 26.165 9.192 1.00 6.14 945 PHE B CA 1
ATOM 2471 C C . PHE B 1 56 ? 2.541 25.444 9.852 1.00 5.55 945 PHE B C 1
ATOM 2472 O O . PHE B 1 56 ? 1.498 25.235 9.222 1.00 6.74 945 PHE B O 1
ATOM 2489 N N . ILE B 1 57 ? 2.708 25.040 11.098 1.00 5.90 946 ILE B N 1
ATOM 2490 C CA . ILE B 1 57 ? 1.692 24.255 11.812 1.00 6.27 946 ILE B CA 1
ATOM 2491 C C . ILE B 1 57 ? 0.802 25.194 12.572 1.00 5.92 946 ILE B C 1
ATOM 2492 O O . ILE B 1 57 ? 1.277 25.909 13.482 1.00 6.34 946 ILE B O 1
ATOM 2508 N N . TYR B 1 58 ? -0.464 25.257 12.213 1.00 6.45 947 TYR B N 1
ATOM 2509 C CA . TYR B 1 58 ? -1.372 26.312 12.752 1.00 7.18 947 TYR B CA 1
ATOM 2510 C C . TYR B 1 58 ? -2.767 25.769 12.752 1.00 6.43 947 TYR B C 1
ATOM 2511 O O . TYR B 1 58 ? -3.185 24.993 11.923 1.00 8.44 947 TYR B O 1
ATOM 2529 N N . GLN B 1 59 ? -3.487 26.183 13.795 1.00 8.00 948 GLN B N 1
ATOM 2530 C CA . GLN B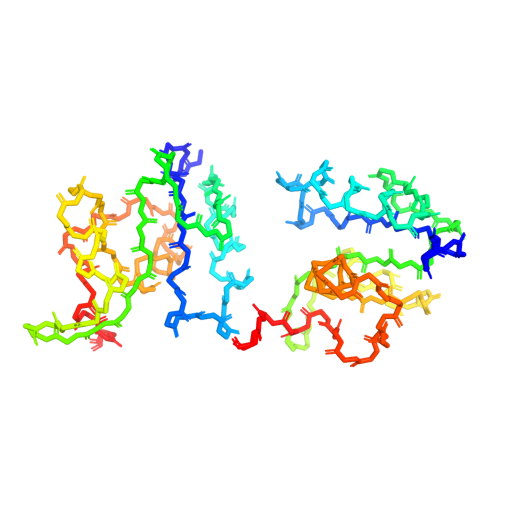 1 59 ? -4.925 25.952 13.978 1.00 7.48 948 GLN B CA 1
ATOM 2531 C C . GLN B 1 59 ? -5.650 27.255 13.967 1.00 7.56 948 GLN B C 1
ATOM 2532 O O . GLN B 1 59 ? -5.321 28.136 14.732 1.00 9.29 948 GLN B O 1
ATOM 2546 N N . GLY B 1 60 ? -6.618 27.399 13.119 1.00 8.84 949 GLY B N 1
ATOM 2547 C CA . GLY B 1 60 ? -7.404 28.631 13.022 1.00 10.22 949 GLY B CA 1
ATOM 2548 C C . GLY B 1 60 ? -8.835 28.349 12.588 1.00 10.57 949 GLY B C 1
ATOM 2549 O O . GLY B 1 60 ? -9.413 27.341 12.893 1.00 12.84 949 GLY B O 1
ATOM 2553 N N . ARG B 1 61 ? -9.399 29.357 11.948 1.00 11.15 950 ARG B N 1
ATOM 2554 C CA . ARG B 1 61 ? -10.857 29.413 11.675 1.00 13.01 950 ARG B CA 1
ATOM 2555 C C . ARG B 1 61 ? -11.076 29.940 10.270 1.00 12.53 950 ARG B C 1
ATOM 2556 O O . ARG B 1 61 ? -10.154 30.512 9.689 1.00 12.93 950 ARG B O 1
ATOM 2577 N N . PRO B 1 62 ? -12.286 29.791 9.757 1.00 13.70 951 PRO B N 1
ATOM 2578 C CA . PRO B 1 62 ? -12.574 30.438 8.476 1.00 17.89 951 PRO B CA 1
ATOM 2579 C C . PRO B 1 62 ? -12.351 31.914 8.557 1.00 20.72 951 PRO B C 1
ATOM 2580 O O . PRO B 1 62 ? -12.609 32.560 9.568 1.00 21.86 951 PRO B O 1
ATOM 2591 N N . ASN B 1 63 ? -11.807 32.467 7.472 1.00 27.66 952 ASN B N 1
ATOM 2592 C CA . ASN B 1 63 ? -11.557 33.909 7.398 1.00 36.11 952 ASN B CA 1
ATOM 2593 C C . ASN B 1 63 ? -10.742 34.433 8.579 1.00 29.52 952 ASN B C 1
ATOM 2594 O O . ASN B 1 63 ? -11.059 35.425 9.207 1.00 28.90 952 ASN B O 1
ATOM 2605 N N . ASP B 1 64 ? -9.661 33.722 8.871 1.00 24.03 953 ASP B N 1
ATOM 2606 C CA . ASP B 1 64 ? -8.913 34.009 10.042 1.00 20.30 953 ASP B CA 1
ATOM 2607 C C . ASP B 1 64 ? -8.131 35.337 9.912 1.00 22.93 953 ASP B C 1
ATOM 2608 O O . ASP B 1 64 ? -7.544 35.624 8.871 1.00 25.00 953 ASP B O 1
ATOM 2617 N N . THR B 1 65 ? -8.104 36.066 11.016 1.00 27.96 954 THR B N 1
ATOM 2618 C CA . THR B 1 65 ? -7.412 37.356 11.050 1.00 33.41 954 THR B CA 1
ATOM 2619 C C . THR B 1 65 ? -6.163 37.319 11.883 1.00 26.57 954 THR B C 1
ATOM 2620 O O . THR B 1 65 ? -5.517 38.306 12.109 1.00 24.54 954 THR B O 1
ATOM 2631 N N . ASN B 1 66 ? -5.747 36.127 12.326 1.00 20.50 955 ASN B N 1
ATOM 2632 C CA . ASN B 1 66 ? -4.540 36.003 13.122 1.00 19.69 955 ASN B CA 1
ATOM 2633 C C . ASN B 1 66 ? -3.356 36.558 12.409 1.00 16.02 955 ASN B C 1
ATOM 2634 O O . ASN B 1 66 ? -3.077 36.237 11.248 1.00 16.02 955 ASN B O 1
ATOM 2645 N N . ARG B 1 67 ? -2.576 37.343 13.137 1.00 16.14 956 ARG B N 1
ATOM 2646 C CA . ARG B 1 67 ? -1.494 38.074 12.517 1.00 17.77 956 ARG B CA 1
ATOM 2647 C C . ARG B 1 67 ? -0.396 37.172 11.909 1.00 15.06 956 ARG B C 1
ATOM 2648 O O . ARG B 1 67 ? 0.053 37.349 10.763 1.00 14.91 956 ARG B O 1
ATOM 2669 N N A GLU B 1 68 ? 0.064 36.185 12.669 0.84 13.04 957 GLU B N 1
ATOM 2670 N N B GLU B 1 68 ? 0.037 36.172 12.666 0.16 24.27 957 GLU B N 1
ATOM 2671 C CA A GLU B 1 68 ? 1.120 35.340 12.138 0.84 12.62 957 GLU B CA 1
ATOM 2672 C CA B GLU B 1 68 ? 1.091 35.293 12.168 0.16 28.46 957 GLU B CA 1
ATOM 2673 C C A GLU B 1 68 ? 0.607 34.483 10.966 0.84 11.47 957 GLU B C 1
ATOM 2674 C C B GLU B 1 68 ? 0.607 34.479 10.968 0.16 20.95 957 GLU B C 1
ATOM 2675 O O A GLU B 1 68 ? 1.287 34.310 9.927 0.84 12.33 957 GLU B O 1
ATOM 2676 O O B GLU B 1 68 ? 1.339 34.308 9.994 0.16 21.26 957 GLU B O 1
ATOM 2699 N N . TYR B 1 69 ? -0.625 33.981 11.041 1.00 13.27 958 TYR B N 1
ATOM 2700 C CA . TYR B 1 69 ? -1.211 33.240 9.972 1.00 13.79 958 TYR B CA 1
ATOM 2701 C C . TYR B 1 69 ? -1.246 34.109 8.724 1.00 13.27 958 TYR B C 1
ATOM 2702 O O . TYR B 1 69 ? -0.839 33.619 7.633 1.00 13.11 958 TYR B O 1
ATOM 2721 N N . LYS B 1 70 ? -1.719 35.338 8.828 1.00 14.47 959 LYS B N 1
ATOM 2722 C CA . LYS B 1 70 ? -1.858 36.139 7.618 1.00 17.25 959 LYS B CA 1
ATOM 2723 C C . LYS B 1 70 ? -0.509 36.342 7.006 1.00 16.15 959 LYS B C 1
ATOM 2724 O O . LYS B 1 70 ? -0.370 36.380 5.750 1.00 17.79 959 LYS B O 1
ATOM 2743 N N . SER B 1 71 ? 0.495 36.575 7.814 1.00 16.15 960 SER B N 1
ATOM 2744 C CA A SER B 1 71 ? 1.827 36.804 7.287 0.72 14.45 960 SER B CA 1
ATOM 2745 C CA B SER B 1 71 ? 1.844 36.806 7.290 0.16 24.68 960 SER B CA 1
ATOM 2746 C CA C SER B 1 71 ? 1.836 36.819 7.278 0.11 23.85 960 SER B CA 1
ATOM 2747 C C . SER B 1 71 ? 2.361 35.599 6.511 1.00 16.49 960 SER B C 1
ATOM 2748 O O . SER B 1 71 ? 2.944 35.725 5.384 1.00 18.51 960 SER B O 1
ATOM 2770 N N . VAL B 1 72 ? 2.185 34.411 7.079 1.00 11.66 961 VAL B N 1
ATOM 2771 C CA . VAL B 1 72 ? 2.686 33.215 6.425 1.00 11.82 961 VAL B CA 1
ATOM 2772 C C . VAL B 1 72 ? 1.878 32.860 5.187 1.00 11.69 961 VAL B C 1
ATOM 2773 O O . VAL B 1 72 ? 2.441 32.422 4.188 1.00 12.35 961 VAL B O 1
ATOM 2786 N N . LYS B 1 73 ? 0.588 33.116 5.223 1.00 11.33 962 LYS B N 1
ATOM 2787 C CA . LYS B 1 73 ? -0.281 32.808 4.107 1.00 12.77 962 LYS B CA 1
ATOM 2788 C C . LYS B 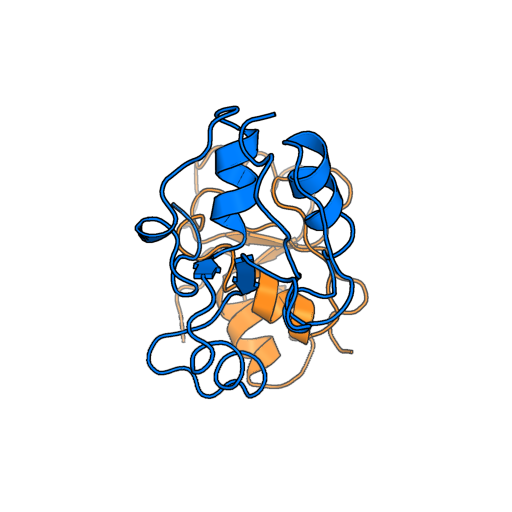1 73 ? 0.093 33.478 2.836 1.00 14.98 962 LYS B C 1
ATOM 2789 O O . LYS B 1 73 ? 0.013 32.906 1.771 1.00 18.57 962 LYS B O 1
ATOM 2808 N N . GLU B 1 74 ? 0.555 34.700 2.975 1.00 19.19 963 GLU B N 1
ATOM 2809 C CA A GLU B 1 74 ? 0.862 35.505 1.801 0.47 32.51 963 GLU B CA 1
ATOM 2810 C CA B GLU B 1 74 ? 0.853 35.517 1.806 0.53 31.36 963 GLU B CA 1
ATOM 2811 C C . GLU B 1 74 ? 2.204 35.163 1.221 1.00 26.07 963 GLU B C 1
ATOM 2812 O O . GLU B 1 74 ? 2.513 35.519 0.073 1.00 24.28 963 GLU B O 1
ATOM 2835 N N . ARG B 1 75 ? 3.033 34.435 1.997 1.00 24.97 964 ARG B N 1
ATOM 2836 C CA A ARG B 1 75 ? 4.359 3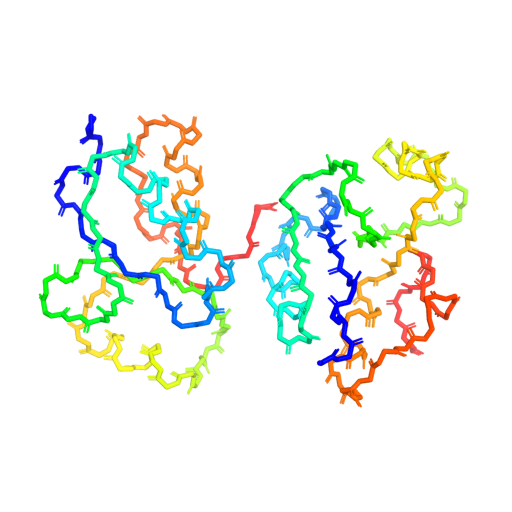3.994 1.548 0.58 26.96 964 ARG B CA 1
ATOM 2837 C CA B ARG B 1 75 ? 4.354 34.003 1.544 0.42 29.98 964 ARG B CA 1
ATOM 2838 C C . ARG B 1 75 ? 4.262 32.698 0.780 1.00 22.90 964 ARG B C 1
ATOM 2839 O O . ARG B 1 75 ? 5.272 32.174 0.294 1.00 21.78 964 ARG B O 1
ATOM 2880 N N . GLY B 1 76 ? 3.027 32.134 0.698 1.00 19.71 965 GLY B N 1
ATOM 2881 C CA . GLY B 1 76 ? 2.766 30.972 -0.084 1.00 18.20 965 GLY B CA 1
ATOM 2882 C C . GLY B 1 76 ? 3.261 29.679 0.568 1.00 15.41 965 GLY B C 1
ATOM 2883 O O . GLY B 1 76 ? 3.321 28.654 -0.122 1.00 17.21 965 GLY B O 1
ATOM 2887 N N . VAL B 1 77 ? 3.683 29.653 1.834 1.00 14.29 966 VAL B N 1
ATOM 2888 C CA . VAL B 1 77 ? 4.136 28.439 2.561 1.00 13.27 966 VAL B CA 1
ATOM 2889 C C . VAL B 1 77 ? 2.954 27.531 2.875 1.00 10.65 966 VAL B C 1
ATOM 2890 O O . VAL B 1 77 ? 1.850 28.028 3.026 1.00 12.11 966 VAL B O 1
ATOM 2903 N N . HIS B 1 78 ? 3.174 26.203 2.957 1.00 9.50 967 HIS B N 1
ATOM 2904 C CA . HIS B 1 78 ? 2.073 25.312 3.345 1.00 8.75 967 HIS B CA 1
ATOM 2905 C C . HIS B 1 78 ? 1.679 25.537 4.772 1.00 8.05 967 HIS B C 1
ATOM 2906 O O . HIS B 1 78 ? 2.550 25.623 5.635 1.00 11.81 967 HIS B O 1
ATOM 2921 N N . ILE B 1 79 ? 0.401 25.694 4.989 1.00 6.25 968 ILE B N 1
ATOM 2922 C CA . ILE B 1 79 ? -0.155 25.940 6.325 1.00 6.89 968 ILE B CA 1
ATOM 2923 C C . ILE B 1 79 ? -1.036 24.719 6.639 1.00 6.39 968 ILE B C 1
ATOM 2924 O O . ILE B 1 79 ? -1.995 24.470 5.919 1.00 7.18 968 ILE B O 1
ATOM 2940 N N . VAL B 1 80 ? -0.682 23.964 7.652 1.00 5.87 969 VAL B N 1
ATOM 2941 C CA . VAL B 1 80 ? -1.371 22.717 7.944 1.00 6.29 969 VAL B CA 1
ATOM 2942 C C . VAL B 1 80 ? -1.729 22.632 9.424 1.00 6.27 969 VAL B C 1
ATOM 2943 O O . VAL B 1 80 ? -1.023 23.126 10.308 1.00 5.76 969 VAL B O 1
ATOM 2956 N N . SER B 1 81 ? -2.838 21.951 9.662 1.00 6.18 970 SER B N 1
ATOM 2957 C CA . SER B 1 81 ? -3.260 21.550 11.010 1.00 5.83 970 SER B CA 1
ATOM 2958 C C . SER B 1 81 ? -2.180 20.707 11.707 1.00 6.53 970 SER B C 1
ATOM 2959 O O . SER B 1 81 ? -1.431 19.945 11.079 1.00 6.57 970 SER B O 1
ATOM 2967 N N . GLU B 1 82 ? -2.183 20.759 13.031 1.00 5.91 971 GLU B N 1
ATOM 2968 C CA . GLU B 1 82 ? -1.402 19.827 13.827 1.00 6.57 971 GLU B CA 1
ATOM 2969 C C . GLU B 1 82 ? -1.679 18.375 13.465 1.00 6.23 971 GLU B C 1
ATOM 2970 O O . GLU B 1 82 ? -0.826 17.508 13.627 1.00 6.77 971 GLU B O 1
ATOM 2982 N N . HIS B 1 83 ? -2.940 18.103 13.050 1.00 6.12 972 HIS B N 1
ATOM 2983 C CA . HIS B 1 83 ? -3.330 16.742 12.727 1.00 6.21 972 HIS B CA 1
ATOM 2984 C C . HIS B 1 83 ? -2.545 16.210 11.512 1.00 6.55 972 HIS B C 1
ATOM 2985 O O . HIS B 1 83 ? -2.453 15.000 11.344 1.00 7.50 972 HIS B O 1
ATOM 3000 N N . TRP B 1 84 ? -2.000 17.089 10.662 1.00 5.99 973 TRP B N 1
ATOM 3001 C CA . TRP B 1 84 ? -1.145 16.603 9.600 1.00 6.50 973 TRP B CA 1
ATOM 3002 C C . TRP B 1 84 ? 0.069 15.894 10.194 1.00 6.38 973 TRP B C 1
ATOM 3003 O O . TRP B 1 84 ? 0.384 14.772 9.787 1.00 6.97 973 TRP B O 1
ATOM 3024 N N . LEU B 1 85 ? 0.733 16.479 11.176 1.00 6.15 974 LEU B N 1
ATOM 3025 C CA . LEU B 1 85 ? 1.859 15.764 11.809 1.00 7.16 974 LEU B CA 1
ATOM 3026 C C . LEU B 1 85 ? 1.379 14.511 12.541 1.00 7.02 974 LEU B C 1
ATOM 3027 O O . LEU B 1 85 ? 2.020 13.466 12.451 1.00 7.40 974 LEU B O 1
ATOM 3043 N N . LEU B 1 86 ? 0.310 14.638 13.312 1.00 7.07 975 LEU B N 1
ATOM 3044 C CA . LEU B 1 86 ? -0.144 13.466 14.109 1.00 7.86 975 LEU B CA 1
ATOM 3045 C C . LEU B 1 86 ? -0.487 12.341 13.195 1.00 7.35 975 LEU B C 1
ATOM 3046 O O . LEU B 1 86 ? -0.140 11.190 13.491 1.00 8.43 975 LEU B O 1
ATOM 3062 N N . ASP B 1 87 ? -1.175 12.572 12.106 1.00 7.56 976 ASP B N 1
ATOM 3063 C CA . ASP B 1 87 ? -1.598 11.472 11.212 1.00 7.94 976 ASP B CA 1
ATOM 3064 C C . ASP B 1 87 ? -0.483 10.997 10.347 1.00 8.13 976 ASP B C 1
ATOM 3065 O O . ASP B 1 87 ? -0.388 9.785 10.081 1.00 9.42 976 ASP B O 1
ATOM 3074 N N . CYS B 1 88 ? 0.431 11.858 9.911 1.00 7.67 977 CYS B N 1
ATOM 3075 C CA . CYS B 1 88 ? 1.620 11.370 9.226 1.00 8.54 977 CYS B CA 1
ATOM 3076 C C . CYS B 1 88 ? 2.385 10.393 10.106 1.00 8.55 977 CYS B C 1
ATOM 3077 O O . CYS B 1 88 ? 2.890 9.372 9.650 1.00 9.49 977 CYS B O 1
ATOM 3085 N N . ALA B 1 89 ? 2.486 10.700 11.402 1.00 8.27 978 ALA B N 1
ATOM 3086 C CA . ALA B 1 89 ? 3.182 9.812 12.323 1.00 9.68 978 ALA B CA 1
ATOM 3087 C C . ALA B 1 89 ? 2.418 8.489 12.508 1.00 9.79 978 ALA B C 1
ATOM 3088 O O . ALA B 1 89 ? 3.029 7.431 12.549 1.00 11.25 978 ALA B O 1
ATOM 3095 N N . GLN B 1 90 ? 1.112 8.554 12.653 1.00 10.56 979 GLN B N 1
ATOM 3096 C CA . GLN B 1 90 ? 0.310 7.348 12.827 1.00 12.13 979 GLN B CA 1
ATOM 3097 C C . GLN B 1 90 ? 0.462 6.430 11.633 1.00 12.81 979 GLN B C 1
ATOM 3098 O O . GLN B 1 90 ? 0.604 5.230 11.787 1.00 14.68 979 GLN B O 1
ATOM 3112 N N . GLU B 1 91 ? 0.443 6.994 10.431 1.00 12.85 980 GLU B N 1
ATOM 3113 C CA A GLU B 1 91 ? 0.481 6.226 9.184 0.63 13.21 980 GLU B CA 1
ATOM 3114 C CA B GLU B 1 91 ? 0.470 6.232 9.178 0.37 19.26 980 GLU B CA 1
ATOM 3115 C C . GLU B 1 91 ? 1.881 5.977 8.664 1.00 13.90 980 GLU B C 1
ATOM 3116 O O . GLU B 1 91 ? 2.062 5.212 7.713 1.00 16.27 980 GLU B O 1
ATOM 3139 N N . CYS B 1 92 ? 2.874 6.636 9.279 1.00 13.20 981 CYS B N 1
ATOM 3140 C CA A CYS B 1 92 ? 4.276 6.611 8.811 0.52 13.85 981 CYS B CA 1
ATOM 3141 C CA B CYS B 1 92 ? 4.275 6.647 8.821 0.48 16.89 981 CYS B CA 1
ATOM 3142 C C . CYS B 1 92 ? 4.324 6.933 7.324 1.00 13.58 981 CYS B C 1
ATOM 3143 O O . CYS B 1 92 ? 4.963 6.217 6.518 1.00 15.55 981 CYS B O 1
ATOM 3158 N N . LYS B 1 93 ? 3.683 8.019 6.927 1.00 11.90 982 LYS B N 1
ATOM 3159 C CA . LYS B 1 93 ? 3.528 8.366 5.519 1.00 15.60 982 LYS B CA 1
ATOM 3160 C C . LYS B 1 93 ? 3.494 9.895 5.415 1.00 10.93 982 LYS B C 1
ATOM 3161 O O . LYS B 1 93 ? 3.068 10.586 6.334 1.00 11.40 982 LYS B O 1
ATOM 3180 N N . HIS B 1 94 ? 3.896 10.413 4.277 1.00 10.74 983 HIS B N 1
ATOM 3181 C CA . HIS B 1 94 ? 3.713 11.823 3.891 1.00 9.44 983 HIS B CA 1
ATOM 3182 C C . HIS B 1 94 ? 2.317 11.989 3.338 1.00 9.49 983 HIS B C 1
ATOM 3183 O O . HIS B 1 94 ? 2.054 11.700 2.185 1.00 13.21 983 HIS B O 1
ATOM 3198 N N . LEU B 1 95 ? 1.390 12.399 4.187 1.00 8.38 984 LEU B N 1
ATOM 3199 C CA . LEU B 1 95 ? 0.024 12.614 3.789 1.00 8.00 984 LEU B CA 1
ATOM 3200 C C . LEU B 1 95 ? -0.122 13.965 3.029 1.00 7.55 984 LEU B C 1
ATOM 3201 O O . LEU B 1 95 ? 0.617 14.901 3.328 1.00 7.62 984 LEU B O 1
ATOM 3217 N N . PRO B 1 96 ? -1.123 14.084 2.147 1.00 7.54 985 PRO B N 1
ATOM 3218 C CA . PRO B 1 96 ? -1.244 15.350 1.441 1.00 7.06 985 PRO B CA 1
ATOM 3219 C C . PRO B 1 96 ? -1.602 16.501 2.345 1.00 7.33 985 PRO B C 1
ATOM 3220 O O . PRO B 1 96 ? -2.517 16.439 3.167 1.00 7.80 985 PRO B O 1
ATOM 3231 N N . GLU B 1 97 ? -0.951 17.646 2.119 1.00 6.51 986 GLU B N 1
ATOM 3232 C CA . GLU B 1 97 ? -1.185 18.841 2.906 1.00 6.42 986 GLU B CA 1
ATOM 3233 C C . GLU B 1 97 ? -2.618 19.358 2.745 1.00 6.46 986 GLU B C 1
ATOM 3234 O O . GLU B 1 97 ? -3.179 19.919 3.678 1.00 7.12 986 GLU B O 1
ATOM 3246 N N . SER B 1 98 ? -3.205 19.178 1.567 1.00 7.05 987 SER B N 1
ATOM 3247 C CA . SER B 1 98 ? -4.528 19.762 1.352 1.00 7.29 987 SER B CA 1
ATOM 3248 C C . SER B 1 98 ? -5.596 19.124 2.172 1.00 7.43 987 SER B C 1
ATOM 3249 O O . SER B 1 98 ? -6.676 19.757 2.338 1.00 8.49 987 SER B O 1
ATOM 3257 N N . LEU B 1 99 ? -5.393 17.904 2.685 1.00 6.57 988 LEU B N 1
ATOM 3258 C CA . LEU B 1 99 ? -6.385 17.296 3.570 1.00 8.14 988 LEU B CA 1
ATOM 3259 C C . LEU B 1 99 ? -6.385 17.862 4.933 1.00 7.87 988 LEU B C 1
ATOM 3260 O O . LEU B 1 99 ? -7.289 17.591 5.739 1.00 9.29 988 LEU B O 1
ATOM 3276 N N . TYR B 1 100 ? -5.395 18.712 5.285 1.00 7.49 989 TYR B N 1
ATOM 3277 C CA . TYR B 1 100 ? -5.171 19.208 6.640 1.00 7.19 989 TYR B CA 1
ATOM 3278 C C . TYR B 1 100 ? -4.982 20.712 6.628 1.00 7.23 989 TYR B C 1
ATOM 3279 O O . TYR B 1 100 ? -3.977 21.241 7.107 1.00 7.71 989 TYR B O 1
ATOM 3297 N N . PRO B 1 101 ? -5.992 21.453 6.152 1.00 7.23 990 PRO B N 1
ATOM 3298 C CA . PRO B 1 101 ? -5.932 22.934 6.286 1.00 7.73 990 PRO B CA 1
ATOM 3299 C C . PRO B 1 101 ? -5.972 23.321 7.782 1.00 8.34 990 PRO B C 1
ATOM 3300 O O . PRO B 1 101 ? -6.327 22.531 8.653 1.00 7.75 990 PRO B O 1
ATOM 3311 N N . HIS B 1 102 ? -5.633 24.560 8.069 1.00 8.27 991 HIS B N 1
ATOM 3312 C CA . HIS B 1 102 ? -5.617 25.061 9.455 1.00 9.10 991 HIS B CA 1
ATOM 3313 C C . HIS B 1 102 ? -7.003 25.070 10.081 1.00 8.42 991 HIS B C 1
ATOM 3314 O O . HIS B 1 102 ? -7.114 25.192 11.296 1.00 9.48 991 HIS B O 1
ATOM 3329 N N . THR B 1 103 ? -8.054 24.923 9.314 1.00 7.91 992 THR B N 1
ATOM 3330 C CA . THR B 1 103 ? -9.458 24.847 9.791 1.00 8.28 992 THR B CA 1
ATOM 3331 C C . THR B 1 103 ? -9.839 23.434 10.163 1.00 8.66 992 THR B C 1
ATOM 3332 O O . THR B 1 103 ? -10.943 23.209 10.699 1.00 10.43 992 THR B O 1
ATOM 3343 N N . TYR B 1 104 ? -8.985 22.428 9.897 1.00 7.95 993 TYR B N 1
ATOM 3344 C CA . TYR B 1 104 ? -9.215 21.061 10.295 1.00 7.97 993 TYR B CA 1
ATOM 3345 C C . TYR B 1 104 ? -8.951 20.905 11.783 1.00 7.06 993 TYR B C 1
ATOM 3346 O O . TYR B 1 104 ? -7.828 21.143 12.216 1.00 7.98 993 TYR B O 1
ATOM 3364 N N . ASN B 1 105 ? -9.967 20.518 12.541 1.00 8.03 994 ASN B N 1
ATOM 3365 C CA . ASN B 1 105 ? -9.851 20.399 13.999 1.00 8.21 994 ASN B CA 1
ATOM 3366 C C . ASN B 1 105 ? -9.805 19.006 14.550 1.00 8.05 994 ASN B C 1
ATOM 3367 O O . ASN B 1 105 ? -9.700 18.823 15.771 1.00 9.10 994 ASN B O 1
ATOM 3378 N N . GLY B 1 106 ? -9.860 18.024 13.670 1.00 8.42 995 GLY B N 1
ATOM 3379 C CA . GLY B 1 106 ? -9.946 16.649 14.013 1.00 10.99 995 GLY B CA 1
ATOM 3380 C C . GLY B 1 106 ? -10.931 15.932 13.104 1.00 13.34 995 GLY B C 1
ATOM 3381 O O . GLY B 1 106 ? -11.546 16.530 12.247 1.00 14.17 995 GLY B O 1
ATOM 3385 N N A SER B 1 107 ? -10.888 14.644 13.253 0.59 18.91 996 SER B N 1
ATOM 3386 N N B SER B 1 107 ? -11.130 14.641 13.325 0.41 22.03 996 SER B N 1
ATOM 3387 C CA A SER B 1 107 ? -11.615 13.779 12.399 0.59 22.08 996 SER B CA 1
ATOM 3388 C CA B SER B 1 107 ? -12.050 13.806 12.544 0.41 28.49 996 SER B CA 1
ATOM 3389 C C A SER B 1 107 ? -13.004 13.590 12.909 0.59 17.67 996 SER B C 1
ATOM 3390 C C B SER B 1 107 ? -13.228 13.251 13.399 0.41 23.00 996 SER B C 1
ATOM 3391 O O A SER B 1 107 ? -13.803 13.160 12.084 0.59 22.85 996 SER B O 1
ATOM 3392 O O B SER B 1 107 ? -14.446 13.028 13.071 0.41 21.91 996 SER B O 1
#

Secondary structure (DSSP, 8-state):
-TTTT-EEEE-GGGGGGHHHHHHHHHHTT-EEESS--TT-SEEE----TT---HHHHHHHHTT-EEE-HHHHHHHHHHTS---GGG--TT----/-TTTT-EEEE-GGGGGGHHHHHHHHHHTT-EEESS--TT--EEE----TT---HHHHHHHHTT-EEE-HHHHHHHHHHTS---GGG--TT----

CATH classification: 3.40.50.10190

Sequence (188 aa):
KKPLHKVVVVCVSKKLSSKKQQSEELNGIAASLGADYRRRSFDETVTHFIYQGRRPNDTNREEYKSSVKEERRGVHIVSEHWLLDCAQEECCKHLPESLYPHTYNGSSKPLHKKVVVVCVSKKLSSKKQQSEELNGIAASLGADYRRRSFDETVTHFIYQGRPNDTNREEYKSSSVKEERRGVHIVSEHWLLDCAQEECCKHLPESLYPHTYNGSS